Protein AF-A0A8K0J820-F1 (afdb_monomer)

Solvent-accessible surface area (backbone atoms only — not comparable to full-atom values): 13526 Å² total; per-residue (Å²): 140,84,93,79,80,89,72,62,69,71,64,73,69,67,55,96,79,62,94,54,74,98,57,59,69,46,81,44,78,49,86,66,83,82,83,73,86,81,74,82,88,80,74,77,88,78,90,74,94,71,90,71,84,69,82,66,88,61,95,34,56,29,34,40,38,39,32,67,39,84,52,99,86,54,78,47,76,48,79,46,79,47,68,42,72,87,90,42,52,75,65,60,52,50,54,51,51,52,30,52,52,50,37,52,50,50,41,70,77,41,74,80,62,52,81,90,73,63,70,58,73,52,72,68,55,52,55,49,50,54,61,75,63,66,72,86,71,93,70,83,86,76,51,75,63,58,58,46,52,54,50,21,70,76,41,36,84,42,76,68,48,77,56,90,94,47,72,36,25,26,40,58,52,48,54,52,51,52,53,49,50,54,51,45,60,74,75,39,96,75,55,92,94,61,89,78,89,84,88,73,82,79,82,83,126

Organism: NCBI:txid83212

Radius of gyration: 34.19 Å; Cα contacts (8 Å, |Δi|>4): 133; chains: 1; bounding box: 70×49×89 Å

Nearest PDB structures (foldseek):
  5ja1-assembly1_A  TM=7.619E-01  e=1.345E-04  Escherichia coli K-12
  5ja2-assembly1_A  TM=7.639E-01  e=5.056E-04  Escherichia coli K-12
  6lta-assembly1_A-2  TM=7.546E-01  e=9.938E-03  Streptomyces sp. Sp080513GE-23
  6ltc-assembly1_A  TM=6.929E-01  e=6.253E-03  Streptomyces sp. Sp080513GE-23
  7ea3-assembly1_Y  TM=1.664E-01  e=4.618E-01  Saccharomyces cerevisiae S288C

InterPro domains:
  IPR000873 AMP-dependent synthetase/ligase domain [PF00501] (148-201)
  IPR001242 Condensation domain [PF00668] (9-129)
  IPR042099 ANL, N-terminal domain [G3DSA:3.40.50.12780] (135-202)

Foldseek 3Di:
DPPPDPDPLVVVVPPPPPPDRPDQEEEAEDEDDPPPPDPPPPDDDDDDPDLDQPPPVDVHQKYKYWYWDDDPPDIDIDIHIHHHPPVDDPVRVVLVVQLVVQQVVVCVVPVPDDPVRRDSDDPVRVVVVVVVPPPDDDDDPDDPLVVLVVVCVVFVQCFDDDDPPDTDGSVRVNVVVVVVVVVCVVPDVDDPPDDDDDDDDPPDD

Mean predicted aligned error: 15.34 Å

Sequence (205 aa):
MNSRGNVELRRLSSKDDLKHGLFDTLFVLENYPNMDTWNRLRNEQLLKCTITGAAEKLSCPFAIIAREQKEKEGGGCHLTICYAREPFTDDTIRVLLHAARDILHNIARNWRTLIRDIEYLSMEQVQQLDRCNATDDEYPSGTLHSVFEIEAQRRPDKVAVIYEDKRLTYREVNGRADALAFYLLGRVAIEPNKLVALVMDLITL

pLDDT: mean 75.02, std 20.82, range [25.56, 98.19]

Secondary structure (DSSP, 8-state):
---S----HHHHTTSTT-SS-S-SEEEEEE------SSS-SSS--S------------SSSEEEEEEEEEETTEEEEEEEEEE-TTT--HHHHHHHHHHHHHHHHHHHH-TTS-GGG---S-HHHHHHHHHHT-----PPSS-HHHHHHHHHHHSTTSEEEEETTEEEEHHHHHHHHHHHHHHHHHHS---TT------------

Structure (mmCIF, N/CA/C/O backbone):
data_AF-A0A8K0J820-F1
#
_entry.id   AF-A0A8K0J820-F1
#
loop_
_atom_site.group_PDB
_atom_site.id
_atom_site.type_symbol
_atom_site.label_atom_id
_atom_site.label_alt_id
_atom_site.label_comp_id
_atom_site.label_asym_id
_atom_site.label_entity_id
_atom_site.label_seq_id
_atom_site.pdbx_PDB_ins_code
_atom_site.Cartn_x
_atom_site.Cartn_y
_atom_site.Cartn_z
_atom_site.occupancy
_atom_site.B_iso_or_equiv
_atom_site.auth_seq_id
_atom_site.auth_comp_id
_atom_site.auth_asym_id
_atom_site.auth_atom_id
_atom_site.pdbx_PDB_model_num
ATOM 1 N N . MET A 1 1 ? 31.968 -21.813 -44.087 1.00 33.28 1 MET A N 1
ATOM 2 C CA . MET A 1 1 ? 30.944 -22.772 -43.617 1.00 33.28 1 MET A CA 1
ATOM 3 C C . MET A 1 1 ? 30.698 -22.530 -42.133 1.00 33.28 1 MET A C 1
ATOM 5 O O . MET A 1 1 ? 31.440 -23.053 -41.320 1.00 33.28 1 MET A O 1
ATOM 9 N N . ASN A 1 2 ? 29.698 -21.715 -41.788 1.00 25.56 2 ASN A N 1
ATOM 10 C CA . ASN A 1 2 ? 29.158 -21.621 -40.427 1.00 25.56 2 ASN A CA 1
ATOM 11 C C . ASN A 1 2 ? 27.715 -22.125 -40.494 1.00 25.56 2 ASN A C 1
ATOM 13 O O . ASN A 1 2 ? 26.804 -21.388 -40.848 1.00 25.56 2 ASN A O 1
ATOM 17 N N . SER A 1 3 ? 27.531 -23.422 -40.244 1.00 37.47 3 SER A N 1
ATOM 18 C CA . SER A 1 3 ? 26.249 -24.132 -40.318 1.00 37.47 3 SER A CA 1
ATOM 19 C C . SER A 1 3 ? 25.612 -24.295 -38.936 1.00 37.47 3 SER A C 1
ATOM 21 O O . SER A 1 3 ? 25.211 -25.392 -38.546 1.00 37.47 3 SER A O 1
ATOM 23 N N . ARG A 1 4 ? 25.538 -23.213 -38.159 1.00 41.09 4 ARG A N 1
ATOM 24 C CA . ARG A 1 4 ? 24.787 -23.185 -36.899 1.00 41.09 4 ARG A CA 1
ATOM 25 C C . ARG A 1 4 ? 23.866 -21.973 -36.894 1.00 41.09 4 ARG A C 1
ATOM 27 O O . ARG A 1 4 ? 24.334 -20.860 -36.699 1.00 41.09 4 ARG A O 1
ATOM 34 N N . GLY A 1 5 ? 22.570 -22.221 -37.089 1.00 42.25 5 GLY A N 1
ATOM 35 C CA . GLY A 1 5 ? 21.538 -21.339 -36.542 1.00 42.25 5 GLY A CA 1
ATOM 36 C C . GLY A 1 5 ? 20.548 -20.672 -37.496 1.00 42.25 5 GLY A C 1
ATOM 37 O O . GLY A 1 5 ? 19.963 -19.684 -37.084 1.00 42.25 5 GLY A O 1
ATOM 38 N N . ASN A 1 6 ? 20.285 -21.173 -38.709 1.00 38.03 6 ASN A N 1
ATOM 39 C CA . ASN A 1 6 ? 19.067 -20.758 -39.426 1.00 38.03 6 ASN A CA 1
ATOM 40 C C . ASN A 1 6 ? 17.895 -21.640 -38.985 1.00 38.03 6 ASN A C 1
ATOM 42 O O . ASN A 1 6 ? 17.552 -22.621 -39.642 1.00 38.03 6 ASN A O 1
ATOM 46 N N . VAL A 1 7 ? 17.298 -21.309 -37.839 1.00 45.91 7 VAL A N 1
ATOM 47 C CA . VAL A 1 7 ? 15.941 -21.770 -37.536 1.00 45.91 7 VAL A CA 1
ATOM 48 C C . VAL A 1 7 ? 14.996 -20.765 -38.179 1.00 45.91 7 VAL A C 1
ATOM 50 O O . VAL A 1 7 ? 14.913 -19.619 -37.748 1.00 45.91 7 VAL A O 1
ATOM 53 N N . GLU A 1 8 ? 14.301 -21.178 -39.237 1.00 46.72 8 GLU A N 1
ATOM 54 C CA . GLU A 1 8 ? 13.204 -20.386 -39.789 1.00 46.72 8 GLU A CA 1
ATOM 55 C C . GLU A 1 8 ? 12.161 -20.180 -38.684 1.00 46.72 8 GLU A C 1
ATOM 57 O O . GLU A 1 8 ? 11.500 -21.134 -38.270 1.00 46.72 8 GLU A O 1
ATOM 62 N N . LEU A 1 9 ? 11.994 -18.939 -38.216 1.00 49.53 9 LEU A N 1
ATOM 63 C CA . LEU A 1 9 ? 11.022 -18.563 -37.174 1.00 49.53 9 LEU A CA 1
ATOM 64 C C . LEU A 1 9 ? 9.601 -19.060 -37.499 1.00 49.53 9 LEU A C 1
ATOM 66 O O . LEU A 1 9 ? 8.836 -19.434 -36.613 1.00 49.53 9 LEU A O 1
ATOM 70 N N . ARG A 1 10 ? 9.289 -19.174 -38.795 1.00 43.28 10 ARG A N 1
ATOM 71 C CA . ARG A 1 10 ? 8.039 -19.733 -39.316 1.00 43.28 10 ARG A CA 1
ATOM 72 C C . ARG A 1 10 ? 7.803 -21.200 -38.910 1.00 43.28 10 ARG A C 1
ATOM 74 O O . ARG A 1 10 ? 6.654 -21.598 -38.761 1.00 43.28 10 ARG A O 1
ATOM 81 N N . ARG A 1 11 ? 8.854 -22.005 -38.700 1.00 44.91 11 ARG A N 1
ATOM 82 C CA . ARG A 1 11 ? 8.732 -23.414 -38.272 1.00 44.91 11 ARG A CA 1
ATOM 83 C C . ARG A 1 11 ? 8.366 -23.547 -36.797 1.00 44.91 11 ARG A C 1
ATOM 85 O O . ARG A 1 11 ? 7.622 -24.458 -36.448 1.00 44.91 11 ARG A O 1
ATOM 92 N N . LEU A 1 12 ? 8.838 -22.630 -35.953 1.00 50.50 12 LEU A N 1
ATOM 93 C CA . LEU A 1 12 ? 8.520 -22.621 -34.523 1.00 50.50 12 LEU A CA 1
ATOM 94 C C . LEU A 1 12 ? 7.073 -22.171 -34.251 1.00 50.50 12 LEU A C 1
ATOM 96 O O . LEU A 1 12 ? 6.485 -22.593 -33.265 1.00 50.50 12 LEU A O 1
ATOM 100 N N . SER A 1 13 ? 6.483 -21.375 -35.149 1.00 48.66 13 SER A N 1
ATOM 101 C CA . SER A 1 13 ? 5.093 -20.904 -35.043 1.00 48.66 13 SER A CA 1
ATOM 102 C C . SER A 1 13 ? 4.049 -21.902 -35.573 1.00 48.66 13 SER A C 1
ATOM 104 O O . SER A 1 13 ? 2.860 -21.612 -35.507 1.00 48.66 13 SER A O 1
ATOM 106 N N . SER A 1 14 ? 4.472 -23.044 -36.138 1.00 44.53 14 SER A N 1
ATOM 107 C CA . SER A 1 14 ? 3.580 -24.019 -36.799 1.00 44.53 14 SER A CA 1
ATOM 108 C C . SER A 1 14 ? 3.085 -25.159 -35.902 1.00 44.53 14 SER A C 1
ATOM 110 O O . SER A 1 14 ? 2.319 -26.001 -36.359 1.00 44.53 14 SER A O 1
ATOM 112 N N . LYS A 1 15 ? 3.521 -25.215 -34.636 1.00 45.88 15 LYS A N 1
ATOM 113 C CA . LYS A 1 15 ? 2.911 -26.108 -33.644 1.00 45.88 15 LYS A CA 1
ATOM 114 C C . LYS A 1 15 ? 1.732 -25.379 -33.003 1.00 45.88 15 LYS A C 1
ATOM 116 O O . LYS A 1 15 ? 1.943 -24.407 -32.286 1.00 45.88 15 LYS A O 1
ATOM 121 N N . ASP A 1 16 ? 0.537 -25.886 -33.290 1.00 48.47 16 ASP A N 1
ATOM 122 C CA . ASP A 1 16 ? -0.830 -25.422 -32.983 1.00 48.47 16 ASP A CA 1
ATOM 123 C C . ASP A 1 16 ? -1.181 -25.030 -31.520 1.00 48.47 16 ASP A C 1
ATOM 125 O O . ASP A 1 16 ? -2.358 -24.925 -31.193 1.00 48.47 16 ASP A O 1
ATOM 129 N N . ASP A 1 17 ? -0.221 -24.742 -30.636 1.00 45.44 17 ASP A N 1
ATOM 130 C CA . ASP A 1 17 ? -0.482 -24.385 -29.224 1.00 45.44 17 ASP A CA 1
ATOM 131 C C . ASP A 1 17 ? -0.107 -22.945 -28.832 1.00 45.44 17 ASP A C 1
ATOM 133 O O . ASP A 1 17 ? -0.395 -22.497 -27.720 1.00 45.44 17 ASP A O 1
ATOM 137 N N . LEU A 1 18 ? 0.505 -22.167 -29.726 1.00 49.59 18 LEU A N 1
ATOM 138 C CA . LEU A 1 18 ? 0.936 -20.801 -29.423 1.00 49.59 18 LEU A CA 1
ATOM 139 C C . LEU A 1 18 ? -0.074 -19.775 -29.955 1.00 49.59 18 LEU A C 1
ATOM 141 O O . LEU A 1 18 ? 0.104 -19.187 -31.017 1.00 49.59 18 LEU A O 1
ATOM 145 N N . LYS A 1 19 ? -1.142 -19.522 -29.181 1.00 51.53 19 LYS A N 1
ATOM 146 C CA . LYS A 1 19 ? -2.059 -18.378 -29.403 1.00 51.53 19 LYS A CA 1
ATOM 147 C C . LYS A 1 19 ? -1.360 -17.010 -29.294 1.00 51.53 19 LYS A C 1
ATOM 149 O O . LYS A 1 19 ? -1.928 -16.002 -29.704 1.00 51.53 19 LYS A O 1
ATOM 154 N N . HIS A 1 20 ? -0.139 -16.987 -28.763 1.00 53.34 20 HIS A N 1
ATOM 155 C CA . HIS A 1 20 ? 0.733 -15.824 -28.637 1.00 53.34 20 HIS A CA 1
ATOM 156 C C . HIS A 1 20 ? 2.023 -16.097 -29.416 1.00 53.34 20 HIS A C 1
ATOM 158 O O . HIS A 1 20 ? 2.516 -17.225 -29.402 1.00 53.34 20 HIS A O 1
ATOM 164 N N . GLY A 1 21 ? 2.555 -15.097 -30.124 1.00 61.25 21 GLY A N 1
ATOM 165 C CA . GLY A 1 21 ? 3.819 -15.238 -30.849 1.00 61.25 21 GLY A CA 1
ATOM 166 C C . GLY A 1 21 ? 4.957 -15.698 -29.927 1.00 61.25 21 GLY A C 1
ATOM 167 O O . GLY A 1 21 ? 4.908 -15.515 -28.718 1.00 61.25 21 GLY A O 1
ATOM 168 N N . LEU A 1 22 ? 6.004 -16.306 -30.491 1.00 70.62 22 LEU A N 1
ATOM 169 C CA . LEU A 1 22 ? 7.157 -16.789 -29.707 1.00 70.62 22 LEU A CA 1
ATOM 170 C C . LEU A 1 22 ? 7.916 -15.664 -28.991 1.00 70.62 22 LEU A C 1
ATOM 172 O O . LEU A 1 22 ? 8.605 -15.918 -28.006 1.00 70.62 22 LEU A O 1
ATOM 176 N N . PHE A 1 23 ? 7.824 -14.448 -29.526 1.00 74.44 23 PHE A N 1
ATOM 177 C CA . PHE A 1 23 ? 8.471 -13.252 -29.014 1.00 74.44 23 PHE A CA 1
ATOM 178 C C . PHE A 1 23 ? 7.554 -12.053 -29.257 1.00 74.44 23 PHE A C 1
ATOM 180 O O . PHE A 1 23 ? 7.005 -11.916 -30.351 1.00 74.44 23 PHE A O 1
ATOM 187 N N . ASP A 1 24 ? 7.464 -11.165 -28.269 1.00 73.12 24 ASP A N 1
ATOM 188 C CA . ASP A 1 24 ? 6.728 -9.896 -28.372 1.00 73.12 24 ASP A CA 1
ATOM 189 C C . ASP A 1 24 ? 7.652 -8.698 -28.663 1.00 73.12 24 ASP A C 1
ATOM 191 O O . ASP A 1 24 ? 7.189 -7.622 -29.047 1.00 73.12 24 ASP A O 1
ATOM 195 N N . THR A 1 25 ? 8.969 -8.902 -28.524 1.00 76.12 25 THR A N 1
ATOM 196 C CA . THR A 1 25 ? 10.007 -7.883 -28.715 1.00 76.12 25 THR A CA 1
ATOM 197 C C . THR A 1 25 ? 11.010 -8.309 -29.781 1.00 76.12 25 THR A C 1
ATOM 199 O O . THR A 1 25 ? 11.610 -9.380 -29.684 1.00 76.12 25 THR A O 1
ATOM 202 N N . LEU A 1 26 ? 11.253 -7.436 -30.759 1.00 80.38 26 LEU A N 1
ATOM 203 C CA . LEU A 1 26 ? 12.301 -7.598 -31.769 1.00 80.38 26 LEU A CA 1
ATOM 204 C C . LEU A 1 26 ? 13.454 -6.616 -31.518 1.00 80.38 26 LEU A C 1
ATOM 206 O O . LEU A 1 26 ? 13.225 -5.423 -31.348 1.00 80.38 26 LEU A O 1
ATOM 210 N N . PHE A 1 27 ? 14.698 -7.092 -31.547 1.00 79.50 27 PHE A N 1
ATOM 211 C CA . PHE A 1 27 ? 15.884 -6.232 -31.536 1.00 79.50 27 PHE A CA 1
ATOM 212 C C . PHE A 1 27 ? 16.666 -6.412 -32.838 1.00 79.50 27 PHE A C 1
ATOM 214 O O . PHE A 1 27 ? 17.067 -7.528 -33.171 1.00 79.50 27 PHE A O 1
ATOM 221 N N . VAL A 1 28 ? 16.883 -5.318 -33.567 1.00 78.38 28 VAL A N 1
ATOM 222 C CA . VAL A 1 28 ? 17.622 -5.292 -34.834 1.00 78.38 28 VAL A CA 1
ATOM 223 C C . VAL A 1 28 ? 18.851 -4.408 -34.669 1.00 78.38 28 VAL A C 1
ATOM 225 O O . VAL A 1 28 ? 18.733 -3.246 -34.293 1.00 78.38 28 VAL A O 1
ATOM 228 N N . LEU A 1 29 ? 20.033 -4.943 -34.975 1.00 78.00 29 LEU A N 1
ATOM 229 C CA . LEU A 1 29 ? 21.276 -4.177 -35.047 1.00 78.00 29 LEU A CA 1
ATOM 230 C C . LEU A 1 29 ? 21.718 -4.076 -36.506 1.00 78.00 29 LEU A C 1
ATOM 232 O O . LEU A 1 29 ? 22.091 -5.076 -37.119 1.00 78.00 29 LEU A O 1
ATOM 236 N N . GLU A 1 30 ? 21.707 -2.865 -37.046 1.00 75.44 30 GLU A N 1
ATOM 237 C CA . GLU A 1 30 ? 22.181 -2.568 -38.393 1.00 75.44 30 GLU A CA 1
ATOM 238 C C . GLU A 1 30 ? 23.568 -1.923 -38.309 1.00 75.44 30 GLU A C 1
ATOM 240 O O . GLU A 1 30 ? 23.718 -0.748 -37.972 1.00 75.44 30 GLU A O 1
ATOM 245 N N . ASN A 1 31 ? 24.596 -2.712 -38.626 1.00 64.88 31 ASN A N 1
ATOM 246 C CA . ASN A 1 31 ? 25.986 -2.267 -38.698 1.00 64.88 31 ASN A CA 1
ATOM 247 C C . ASN A 1 31 ? 26.491 -2.356 -40.146 1.00 64.88 31 ASN A C 1
ATOM 249 O O . ASN A 1 31 ? 27.307 -3.213 -40.488 1.00 64.88 31 ASN A O 1
ATOM 253 N N . TYR A 1 32 ? 25.944 -1.509 -41.019 1.00 63.06 32 TYR A N 1
ATOM 254 C CA . TYR A 1 32 ? 26.427 -1.368 -42.391 1.00 63.06 32 TYR A CA 1
ATOM 255 C C . TYR A 1 32 ? 27.201 -0.054 -42.530 1.00 63.06 32 TYR A C 1
ATOM 257 O O . TYR A 1 32 ? 26.717 0.990 -42.089 1.00 63.06 32 TYR A O 1
ATOM 265 N N . PRO A 1 33 ? 28.388 -0.052 -43.165 1.00 50.75 33 PRO A N 1
ATOM 266 C CA . PRO A 1 33 ? 29.040 1.195 -43.524 1.00 50.75 33 PRO A CA 1
ATOM 267 C C . PRO A 1 33 ? 28.146 1.928 -44.528 1.00 50.75 33 PRO A C 1
ATOM 269 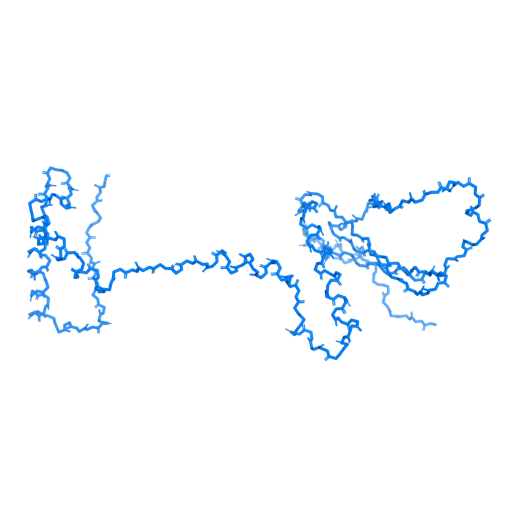O O . PRO A 1 33 ? 27.883 1.412 -45.611 1.00 50.75 33 PRO A O 1
ATOM 272 N N . ASN A 1 34 ? 27.682 3.127 -44.172 1.00 52.88 34 ASN A N 1
ATOM 273 C CA . ASN A 1 34 ? 26.978 4.017 -45.094 1.00 52.88 34 ASN A CA 1
ATOM 274 C C . ASN A 1 34 ? 27.842 4.218 -46.355 1.00 52.88 34 ASN A C 1
ATOM 276 O O . ASN A 1 34 ? 28.803 4.986 -46.326 1.00 52.88 34 ASN A O 1
ATOM 280 N N . MET A 1 35 ? 27.510 3.551 -47.464 1.00 46.53 35 MET A N 1
ATOM 281 C CA . MET A 1 35 ? 28.131 3.775 -48.781 1.00 46.53 35 MET A CA 1
ATOM 282 C C . MET A 1 35 ? 27.547 5.003 -49.506 1.00 46.53 35 MET A C 1
ATOM 284 O O . MET A 1 35 ? 27.739 5.174 -50.706 1.00 46.53 35 MET A O 1
ATOM 288 N N . ASP A 1 36 ? 26.885 5.903 -48.779 1.00 47.03 36 ASP A N 1
ATOM 289 C CA . ASP A 1 36 ? 26.215 7.075 -49.339 1.00 47.03 36 ASP A CA 1
ATOM 290 C C . ASP A 1 36 ? 27.039 8.355 -49.149 1.00 47.03 36 ASP A C 1
ATOM 292 O O . ASP A 1 36 ? 26.623 9.293 -48.468 1.00 47.03 36 ASP A O 1
ATOM 296 N N . THR A 1 37 ? 28.211 8.434 -49.782 1.00 43.62 37 THR A N 1
ATOM 297 C CA . THR A 1 37 ? 28.903 9.721 -49.992 1.00 43.62 37 THR A CA 1
ATOM 298 C C . THR A 1 37 ? 28.588 10.387 -51.332 1.00 43.62 37 THR A C 1
ATOM 300 O O . THR A 1 37 ? 29.058 11.497 -51.552 1.00 43.62 37 THR A O 1
ATOM 303 N N . TRP A 1 38 ? 27.749 9.809 -52.204 1.00 43.53 38 TRP A N 1
ATOM 304 C CA . TRP A 1 38 ? 27.576 10.347 -53.568 1.00 43.53 38 TRP A CA 1
ATOM 305 C C . TRP A 1 38 ? 26.195 10.906 -53.951 1.00 43.53 38 TRP A C 1
ATOM 307 O O . TRP A 1 38 ? 26.121 11.578 -54.972 1.00 43.53 38 TRP A O 1
ATOM 317 N N . ASN A 1 39 ? 25.128 10.755 -53.148 1.00 42.75 39 ASN A N 1
ATOM 318 C CA . ASN A 1 39 ? 23.783 11.233 -53.548 1.00 42.75 39 ASN A CA 1
ATOM 319 C C . ASN A 1 39 ? 23.024 12.141 -52.556 1.00 42.75 39 ASN A C 1
ATOM 321 O O . ASN A 1 39 ? 21.865 12.470 -52.796 1.00 42.75 39 ASN A O 1
ATOM 325 N N . ARG A 1 40 ? 23.653 12.648 -51.486 1.00 43.34 40 ARG A N 1
ATOM 326 C CA . ARG A 1 40 ? 23.008 13.595 -50.541 1.00 43.34 40 ARG A CA 1
ATOM 327 C C . ARG A 1 40 ? 23.245 15.083 -50.848 1.00 43.34 40 ARG A C 1
ATOM 329 O O . ARG A 1 40 ? 23.140 15.916 -49.957 1.00 43.34 40 ARG A O 1
ATOM 336 N N . LEU A 1 41 ? 23.557 15.445 -52.095 1.00 38.97 41 LEU A N 1
ATOM 337 C CA . LEU A 1 41 ? 23.834 16.838 -52.491 1.00 38.97 41 LEU A CA 1
ATOM 338 C C . LEU A 1 41 ? 22.675 17.553 -53.204 1.00 38.97 41 LEU A C 1
ATOM 340 O O . LEU A 1 41 ? 22.901 18.566 -53.860 1.00 38.97 41 LEU A O 1
ATOM 344 N N . ARG A 1 42 ? 21.425 17.082 -53.085 1.00 36.03 42 ARG A N 1
ATOM 345 C CA . ARG A 1 42 ? 20.312 17.763 -53.773 1.00 36.03 42 ARG A CA 1
ATOM 346 C C . ARG A 1 42 ? 18.966 17.834 -53.057 1.00 36.03 42 ARG A C 1
ATOM 348 O O . ARG A 1 42 ? 17.989 18.090 -53.737 1.00 36.03 42 ARG A O 1
ATOM 355 N N . ASN A 1 43 ? 18.888 17.688 -51.736 1.00 34.06 43 ASN A N 1
ATOM 356 C CA . ASN A 1 43 ? 17.693 18.133 -51.007 1.00 34.06 43 ASN A CA 1
ATOM 357 C C . ASN A 1 43 ? 18.067 18.664 -49.613 1.00 34.06 43 ASN A C 1
ATOM 359 O O . ASN A 1 43 ? 18.361 17.891 -48.709 1.00 34.06 43 ASN A O 1
ATOM 363 N N . GLU A 1 44 ? 18.068 20.002 -49.525 1.00 35.47 44 GLU A N 1
ATOM 364 C CA . GLU A 1 44 ? 17.666 20.823 -48.366 1.00 35.47 44 GLU A CA 1
ATOM 365 C C . GLU A 1 44 ? 18.546 20.687 -47.105 1.00 35.47 44 GLU A C 1
ATOM 367 O O . GLU A 1 44 ? 18.394 19.801 -46.276 1.00 35.47 44 GLU A O 1
ATOM 372 N N . GLN A 1 45 ? 19.627 21.461 -46.969 1.00 36.78 45 GLN A N 1
ATOM 373 C CA . GLN A 1 45 ? 19.631 22.785 -46.319 1.00 36.78 45 GLN A CA 1
ATOM 374 C C . GLN A 1 45 ? 18.621 22.929 -45.157 1.00 36.78 45 GLN A C 1
ATOM 376 O O . GLN A 1 45 ? 17.431 23.097 -45.382 1.00 36.78 45 GLN A O 1
ATOM 381 N N . LEU A 1 46 ? 19.188 22.976 -43.937 1.00 30.39 46 LEU A N 1
ATOM 382 C CA . LEU A 1 46 ? 18.606 23.244 -42.606 1.00 30.39 46 LEU A CA 1
ATOM 383 C C . LEU A 1 46 ? 17.987 22.038 -41.862 1.00 30.39 46 LEU A C 1
ATOM 385 O O . LEU A 1 46 ? 16.959 21.507 -42.253 1.00 30.39 46 LEU A O 1
ATOM 389 N N . LEU A 1 47 ? 18.639 21.676 -40.741 1.00 37.53 47 LEU A N 1
ATOM 390 C CA . LEU A 1 47 ? 18.128 21.029 -39.512 1.00 37.53 47 LEU A CA 1
ATOM 391 C C . LEU A 1 47 ? 16.809 20.239 -39.609 1.00 37.53 47 LEU A C 1
ATOM 393 O O . LEU A 1 47 ? 15.760 20.843 -39.807 1.00 37.53 47 LEU A O 1
ATOM 397 N N . LYS A 1 48 ? 16.809 18.953 -39.221 1.00 26.12 48 LYS A N 1
ATOM 398 C CA . LYS A 1 48 ? 15.650 18.347 -38.529 1.00 26.12 48 LYS A CA 1
ATOM 399 C C . LYS A 1 48 ? 15.989 17.002 -37.891 1.00 26.12 48 LYS A C 1
ATOM 401 O O . LYS A 1 48 ? 16.216 16.002 -38.568 1.00 26.12 48 LYS A O 1
ATOM 406 N N . CYS A 1 49 ? 15.962 16.981 -36.560 1.00 27.45 49 CYS A N 1
ATOM 407 C CA . CYS A 1 49 ? 15.771 15.753 -35.801 1.00 27.45 49 CYS A CA 1
ATOM 408 C C . CYS A 1 49 ? 14.415 15.184 -36.238 1.00 27.45 49 CYS A C 1
ATOM 410 O O . CYS A 1 49 ? 13.373 15.761 -35.929 1.00 27.45 49 CYS A O 1
ATOM 412 N N . THR A 1 50 ? 14.431 14.132 -37.052 1.00 26.94 50 THR A N 1
ATOM 413 C CA . THR A 1 50 ? 13.211 13.570 -37.634 1.00 26.94 50 THR A CA 1
ATOM 414 C C . THR A 1 50 ? 12.936 12.255 -36.928 1.00 26.94 50 THR A C 1
ATOM 416 O O . THR A 1 50 ? 13.554 11.238 -37.241 1.00 26.94 50 THR A O 1
ATOM 419 N N . ILE A 1 51 ? 12.024 12.276 -35.951 1.00 33.12 51 ILE A N 1
ATOM 420 C CA . ILE A 1 51 ? 11.419 11.051 -35.419 1.00 33.12 51 ILE A CA 1
ATOM 421 C C . ILE A 1 51 ? 10.561 10.494 -36.552 1.00 33.12 51 ILE A C 1
ATOM 423 O O . ILE A 1 51 ? 9.409 10.879 -36.738 1.00 33.12 51 ILE A O 1
ATOM 427 N N . THR A 1 52 ? 11.169 9.646 -37.374 1.00 33.78 52 THR A N 1
ATOM 428 C CA . THR A 1 52 ? 10.471 8.966 -38.458 1.00 33.78 52 THR A CA 1
ATOM 429 C C . THR A 1 52 ? 9.998 7.642 -37.889 1.00 33.78 52 THR A C 1
ATOM 431 O O . THR A 1 52 ? 10.774 6.696 -37.778 1.00 33.78 52 THR A O 1
ATOM 434 N N . GLY A 1 53 ? 8.731 7.591 -37.479 1.00 34.53 53 GLY A N 1
ATOM 435 C CA . GLY A 1 53 ? 8.044 6.328 -37.245 1.00 34.53 53 GLY A CA 1
ATOM 436 C C . GLY A 1 53 ? 7.945 5.588 -38.573 1.00 34.53 53 GLY A C 1
ATOM 437 O O . GLY A 1 53 ? 7.007 5.801 -39.338 1.00 34.53 53 GLY A O 1
ATOM 438 N N . ALA A 1 54 ? 8.948 4.771 -38.887 1.00 35.62 54 ALA A N 1
ATOM 439 C CA . ALA A 1 54 ? 8.884 3.862 -40.014 1.00 35.62 54 ALA A CA 1
ATOM 440 C C . ALA A 1 54 ? 7.945 2.718 -39.624 1.00 35.62 54 ALA A C 1
ATOM 442 O O . ALA A 1 54 ? 8.308 1.826 -38.860 1.00 35.62 54 ALA A O 1
ATOM 443 N N . ALA A 1 55 ? 6.721 2.759 -40.146 1.00 39.25 55 ALA A N 1
ATOM 444 C CA . ALA A 1 55 ? 5.815 1.622 -40.134 1.00 39.25 55 ALA A CA 1
ATOM 445 C C . ALA A 1 55 ? 6.289 0.588 -41.168 1.00 39.25 55 ALA A C 1
ATOM 447 O O . ALA A 1 55 ? 5.611 0.312 -42.156 1.00 39.25 55 ALA A O 1
ATOM 448 N N . GLU A 1 56 ? 7.467 -0.000 -40.954 1.00 43.53 56 GLU A N 1
ATOM 449 C CA . GLU A 1 56 ? 7.630 -1.381 -41.387 1.00 43.53 56 GLU A CA 1
ATOM 450 C C . GLU A 1 56 ? 6.643 -2.192 -40.555 1.00 43.53 56 GLU A C 1
ATOM 452 O O . GLU A 1 56 ? 6.536 -2.002 -39.342 1.00 43.53 56 GLU A O 1
ATOM 457 N N . LYS A 1 57 ? 5.845 -3.037 -41.211 1.00 42.81 57 LYS A N 1
ATOM 458 C CA . LYS A 1 57 ? 4.862 -3.898 -40.552 1.00 42.81 57 LYS A CA 1
ATOM 459 C C . LYS A 1 57 ? 5.618 -4.991 -39.797 1.00 42.81 57 LYS A C 1
ATOM 461 O O . LYS A 1 57 ? 5.670 -6.141 -40.222 1.00 42.81 57 LYS A O 1
ATOM 466 N N . LEU A 1 58 ? 6.284 -4.599 -38.719 1.00 51.88 58 LEU A N 1
ATOM 467 C CA . LEU A 1 58 ? 6.972 -5.494 -37.817 1.00 51.88 58 LEU A CA 1
ATOM 468 C C . LEU A 1 58 ? 5.884 -6.335 -37.161 1.00 51.88 58 LEU A C 1
ATOM 470 O O . LEU A 1 58 ? 4.920 -5.818 -36.606 1.00 51.88 58 LEU A O 1
ATOM 474 N N . SER A 1 59 ? 6.011 -7.653 -37.280 1.00 57.94 59 SER A N 1
ATOM 475 C CA . SER A 1 59 ? 5.037 -8.602 -36.730 1.00 57.94 59 SER A CA 1
ATOM 476 C C . SER A 1 59 ? 5.012 -8.606 -35.192 1.00 57.94 59 SER A C 1
ATOM 478 O O . SER A 1 59 ? 4.228 -9.350 -34.612 1.00 57.94 59 SER A O 1
ATOM 480 N N . CYS A 1 60 ? 5.890 -7.832 -34.543 1.00 60.28 60 CYS A N 1
ATOM 481 C CA . CYS A 1 60 ? 6.024 -7.730 -33.094 1.00 60.28 60 CYS A CA 1
ATOM 482 C C . CYS A 1 60 ? 5.413 -6.408 -32.597 1.00 60.28 60 CYS A C 1
ATOM 484 O O . CYS A 1 60 ? 5.649 -5.369 -33.220 1.00 60.28 60 CYS A O 1
ATOM 486 N N . PRO A 1 61 ? 4.683 -6.416 -31.467 1.00 69.81 61 PRO A N 1
ATOM 487 C CA . PRO A 1 61 ? 4.098 -5.210 -30.881 1.00 69.81 61 PRO A CA 1
ATO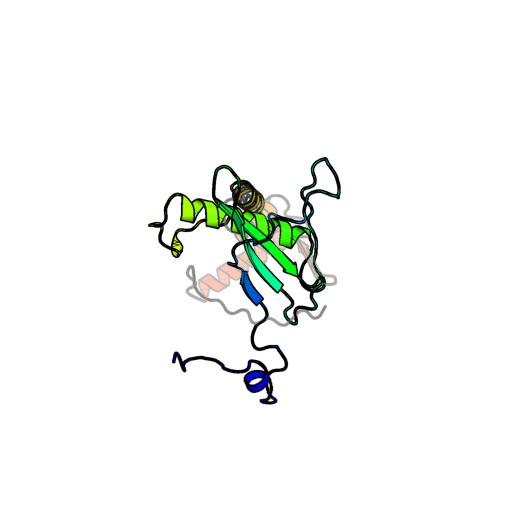M 488 C C . PRO A 1 61 ? 5.146 -4.219 -30.360 1.00 69.81 61 PRO A C 1
ATOM 490 O O . PRO A 1 61 ? 4.809 -3.061 -30.117 1.00 69.81 61 PRO A O 1
ATOM 493 N N . PHE A 1 62 ? 6.401 -4.642 -30.193 1.00 77.12 62 PHE A N 1
ATOM 494 C CA . PHE A 1 62 ? 7.505 -3.786 -29.783 1.00 77.12 62 PHE A CA 1
ATOM 495 C C . PHE A 1 62 ? 8.790 -4.172 -30.524 1.00 77.12 62 PHE A C 1
ATOM 497 O O . PHE A 1 62 ? 9.151 -5.346 -30.619 1.00 77.12 62 PHE A O 1
ATOM 504 N N . ALA A 1 63 ? 9.500 -3.191 -31.068 1.00 77.38 63 ALA A N 1
ATOM 505 C CA . ALA A 1 63 ? 10.760 -3.409 -31.756 1.00 77.38 63 ALA A CA 1
ATOM 506 C C . ALA A 1 63 ? 11.741 -2.265 -31.511 1.00 77.38 63 ALA A C 1
ATOM 508 O O . ALA A 1 63 ? 11.360 -1.097 -31.506 1.00 77.38 63 ALA A O 1
ATOM 509 N N . ILE A 1 64 ? 13.014 -2.609 -31.348 1.00 79.56 64 ILE A N 1
ATOM 510 C CA . ILE A 1 64 ? 14.125 -1.672 -31.199 1.00 79.56 64 ILE A CA 1
ATOM 511 C C . ILE A 1 64 ? 15.086 -1.893 -32.365 1.00 79.56 64 ILE A C 1
ATOM 513 O O . ILE A 1 64 ? 15.543 -3.012 -32.593 1.00 79.56 64 ILE A O 1
ATOM 517 N N . ILE A 1 65 ? 15.420 -0.821 -33.074 1.00 78.81 65 ILE A N 1
ATOM 518 C CA . ILE A 1 65 ? 16.388 -0.815 -34.169 1.00 78.81 65 ILE A CA 1
ATOM 519 C C . ILE A 1 65 ? 17.563 0.069 -33.754 1.00 78.81 65 ILE A C 1
ATOM 521 O O . ILE A 1 65 ? 17.383 1.252 -33.474 1.00 78.81 65 ILE A O 1
ATOM 525 N N . ALA A 1 66 ? 18.761 -0.505 -33.708 1.00 80.94 66 ALA A N 1
ATOM 526 C CA . ALA A 1 66 ? 20.007 0.182 -33.401 1.00 80.94 66 ALA A CA 1
ATOM 527 C C . ALA A 1 66 ? 20.844 0.346 -34.671 1.00 80.94 66 ALA A C 1
ATOM 529 O O . ALA A 1 66 ? 21.142 -0.637 -35.352 1.00 80.94 66 ALA A O 1
ATOM 530 N N . ARG A 1 67 ? 21.238 1.583 -34.978 1.00 80.31 67 ARG A N 1
ATOM 531 C CA . ARG A 1 67 ? 22.053 1.938 -36.147 1.00 80.31 67 ARG A CA 1
ATOM 532 C C . ARG A 1 67 ? 23.324 2.647 -35.716 1.00 80.31 67 ARG A C 1
ATOM 534 O O . ARG A 1 67 ? 23.265 3.592 -34.931 1.00 80.31 67 ARG A O 1
ATOM 541 N N . GLU A 1 68 ? 24.464 2.240 -36.262 1.00 76.31 68 GLU A N 1
ATOM 542 C CA . GLU A 1 68 ? 25.708 2.996 -36.097 1.00 76.31 68 GLU A CA 1
ATOM 543 C C . GLU A 1 68 ? 25.659 4.276 -36.948 1.00 76.31 68 GLU A C 1
ATOM 545 O O . GLU A 1 68 ? 25.425 4.239 -38.157 1.00 76.31 68 GLU A O 1
ATOM 550 N N . GLN A 1 69 ? 25.895 5.424 -36.319 1.00 70.06 69 GLN A N 1
ATOM 551 C CA . GLN A 1 69 ? 26.018 6.713 -36.987 1.00 70.06 69 GLN A CA 1
ATOM 552 C C . GLN A 1 69 ? 27.484 7.143 -36.956 1.00 70.06 69 GLN A C 1
ATOM 554 O O . GLN A 1 69 ? 28.060 7.360 -35.893 1.00 70.06 69 GLN A O 1
ATOM 559 N N . LYS A 1 70 ? 28.095 7.284 -38.134 1.00 66.19 70 LYS A N 1
ATOM 560 C CA . LYS A 1 70 ? 29.424 7.890 -38.263 1.00 66.19 70 LYS A CA 1
ATOM 561 C C . LYS A 1 70 ? 29.270 9.395 -38.429 1.00 66.19 70 LYS A C 1
ATOM 563 O O . LYS A 1 70 ? 28.717 9.840 -39.436 1.00 66.19 70 LYS A O 1
ATOM 568 N N . GLU A 1 71 ? 29.757 10.166 -37.466 1.00 61.69 71 GLU A N 1
ATOM 569 C CA . GLU A 1 71 ? 29.881 11.618 -37.585 1.00 61.69 71 GLU A CA 1
ATOM 570 C C . GLU A 1 71 ? 31.317 12.004 -37.953 1.00 61.69 71 GLU A C 1
ATOM 572 O O . GLU A 1 71 ? 32.239 11.187 -37.905 1.00 61.69 71 GLU A O 1
ATOM 577 N N . LYS A 1 72 ? 31.512 13.258 -38.382 1.00 57.22 72 LYS A N 1
ATOM 578 C CA . LYS A 1 72 ? 32.834 13.763 -38.793 1.00 57.22 72 LYS A CA 1
ATOM 579 C C . LYS A 1 72 ? 33.845 13.772 -37.638 1.00 57.22 72 LYS A C 1
ATOM 581 O O . LYS A 1 72 ? 35.037 13.663 -37.897 1.00 57.22 72 LYS A O 1
ATOM 586 N N . GLU A 1 73 ? 33.368 13.850 -36.396 1.00 51.00 73 GLU A N 1
ATOM 587 C CA . GLU A 1 73 ? 34.169 13.813 -35.169 1.00 51.00 73 GLU A CA 1
ATOM 588 C C . GLU A 1 73 ? 33.464 12.945 -34.113 1.00 51.00 73 GLU A C 1
ATOM 590 O O . GLU A 1 73 ? 32.818 13.444 -33.199 1.00 51.00 73 GLU A O 1
ATOM 595 N N . GLY A 1 74 ? 33.561 11.621 -34.262 1.00 58.44 74 GLY A N 1
ATOM 596 C CA . GLY A 1 74 ? 33.024 10.651 -33.301 1.00 58.44 74 GLY A CA 1
ATOM 597 C C . GLY A 1 74 ? 32.004 9.677 -33.896 1.00 58.44 74 GLY A C 1
ATOM 598 O O . GLY A 1 74 ? 31.385 9.928 -34.929 1.00 58.44 74 GLY A O 1
ATOM 599 N N . GLY A 1 75 ? 31.869 8.517 -33.250 1.00 69.81 75 GLY A N 1
ATOM 600 C CA . GLY A 1 75 ? 30.825 7.534 -33.546 1.00 69.81 75 GLY A CA 1
ATOM 601 C C . GLY A 1 75 ? 29.638 7.703 -32.600 1.00 69.81 75 GLY A C 1
ATOM 602 O O . GLY A 1 75 ? 29.818 8.042 -31.432 1.00 69.81 75 GLY A O 1
ATOM 603 N N . GLY A 1 76 ? 28.432 7.450 -33.096 1.00 72.75 76 GLY A N 1
ATOM 604 C CA . GLY A 1 76 ? 27.191 7.464 -32.327 1.00 72.75 76 GLY A CA 1
ATOM 605 C C . GLY A 1 76 ? 26.337 6.231 -32.610 1.00 72.75 76 GLY A C 1
ATOM 606 O O . GLY A 1 76 ? 26.559 5.504 -33.577 1.00 72.75 76 GLY A O 1
ATOM 607 N N . CYS A 1 77 ? 25.338 5.996 -31.764 1.00 74.19 77 CYS A N 1
ATOM 608 C CA . CYS A 1 77 ? 24.319 4.973 -31.977 1.00 74.19 77 CYS A CA 1
ATOM 609 C C . CYS A 1 77 ? 22.949 5.652 -32.016 1.00 74.19 77 CYS A C 1
ATOM 611 O O . CYS A 1 77 ? 22.595 6.389 -31.095 1.00 74.19 77 CYS A O 1
ATOM 613 N N . HIS A 1 78 ? 22.189 5.414 -33.080 1.00 79.25 78 HIS A N 1
ATOM 614 C CA . HIS A 1 78 ? 20.809 5.855 -33.203 1.00 79.25 78 HIS A CA 1
ATOM 615 C C . HIS A 1 78 ? 19.875 4.692 -32.860 1.00 79.25 78 HIS A C 1
ATOM 617 O O . HIS A 1 78 ? 19.922 3.648 -33.509 1.00 79.25 78 HIS A O 1
ATOM 623 N N . LEU A 1 79 ? 19.026 4.881 -31.847 1.00 76.25 79 LEU A N 1
ATOM 624 C CA . LEU A 1 79 ? 18.016 3.912 -31.429 1.00 76.25 79 LEU A CA 1
ATOM 625 C C . LEU A 1 79 ? 16.632 4.376 -31.885 1.00 76.25 79 LEU A C 1
ATOM 627 O O . LEU A 1 79 ? 16.189 5.469 -31.534 1.00 76.25 79 LEU A O 1
ATOM 631 N N . THR A 1 80 ? 15.937 3.529 -32.634 1.00 78.44 80 THR A N 1
ATOM 632 C CA . THR A 1 80 ? 14.546 3.729 -33.046 1.00 78.44 80 THR A CA 1
ATOM 633 C C . THR A 1 80 ? 13.672 2.685 -32.363 1.00 78.44 80 THR A C 1
ATOM 635 O O . THR A 1 80 ? 13.965 1.495 -32.448 1.00 78.44 80 THR A O 1
ATOM 638 N N . ILE A 1 81 ? 12.598 3.115 -31.696 1.00 76.75 81 ILE A N 1
ATOM 639 C CA . ILE A 1 81 ? 11.593 2.212 -31.122 1.00 76.75 81 ILE A CA 1
ATOM 640 C C . ILE A 1 81 ? 10.329 2.274 -31.975 1.00 76.75 81 ILE A C 1
ATOM 642 O O . ILE A 1 81 ? 9.741 3.341 -32.144 1.00 76.75 81 ILE A O 1
ATOM 646 N N . CYS A 1 82 ? 9.906 1.120 -32.477 1.00 77.38 82 CYS A N 1
ATOM 647 C CA . CYS A 1 82 ? 8.642 0.927 -33.172 1.00 77.38 82 CYS A CA 1
ATOM 648 C C . CYS A 1 82 ? 7.703 0.145 -32.251 1.00 77.38 82 CYS A C 1
ATOM 650 O O . CYS A 1 82 ? 8.083 -0.903 -31.735 1.00 77.38 82 CYS A O 1
ATOM 652 N N . TYR A 1 83 ? 6.485 0.634 -32.031 1.00 75.50 83 TYR A N 1
ATOM 653 C CA . TYR A 1 83 ? 5.545 0.005 -31.103 1.00 75.50 83 TYR A CA 1
ATOM 654 C C . TYR A 1 83 ? 4.110 0.047 -31.626 1.00 75.50 83 TYR A C 1
ATOM 656 O O . TYR A 1 83 ? 3.708 0.975 -32.331 1.00 75.50 83 TYR A O 1
ATOM 664 N N . ALA A 1 84 ? 3.328 -0.965 -31.257 1.00 74.38 84 ALA A N 1
ATOM 665 C CA . ALA A 1 84 ? 1.888 -0.985 -31.444 1.00 74.38 84 ALA A CA 1
ATOM 666 C C . ALA A 1 84 ? 1.221 -0.061 -30.413 1.00 74.38 84 ALA A C 1
ATOM 668 O O . ALA A 1 84 ? 1.527 -0.116 -29.222 1.00 74.38 84 ALA A O 1
ATOM 669 N N . ARG A 1 85 ? 0.283 0.778 -30.867 1.00 67.31 85 ARG A N 1
ATOM 670 C CA . ARG A 1 85 ? -0.446 1.734 -30.009 1.00 67.31 85 ARG A CA 1
ATOM 671 C C . ARG A 1 85 ? -1.494 1.098 -29.091 1.00 67.31 85 ARG A C 1
ATOM 673 O O . ARG A 1 85 ? -2.060 1.793 -28.259 1.00 67.31 85 ARG A O 1
ATOM 680 N N . GLU A 1 86 ? -1.772 -0.193 -29.249 1.00 70.75 86 GLU A N 1
ATOM 681 C CA . GLU A 1 86 ? -2.726 -0.921 -28.404 1.00 70.75 86 GLU A CA 1
ATOM 682 C C . GLU A 1 86 ? -2.180 -1.138 -26.975 1.00 70.75 86 GLU A C 1
ATOM 684 O O . GLU A 1 86 ? -2.863 -0.747 -26.030 1.00 70.75 86 GLU A O 1
ATOM 689 N N . PRO A 1 87 ? -0.959 -1.683 -26.777 1.00 72.06 87 PRO A N 1
ATOM 690 C CA . PRO A 1 87 ? -0.371 -1.831 -25.440 1.00 72.06 87 PRO A CA 1
ATOM 691 C C . PRO A 1 87 ? 0.437 -0.621 -24.939 1.00 72.06 87 PRO A C 1
ATOM 693 O O . PRO A 1 87 ? 0.708 -0.544 -23.742 1.00 72.06 87 PRO A O 1
ATOM 696 N N . PHE A 1 88 ? 0.852 0.308 -25.809 1.00 76.25 88 PHE A N 1
ATOM 697 C CA . PHE A 1 88 ? 1.768 1.389 -25.427 1.00 76.25 88 PHE A CA 1
ATOM 698 C C . PHE A 1 88 ? 1.256 2.774 -25.814 1.00 76.25 88 PHE A C 1
ATOM 700 O O . PHE A 1 88 ? 0.851 3.018 -26.952 1.00 76.25 88 PHE A O 1
ATOM 707 N N . THR A 1 89 ? 1.368 3.711 -24.873 1.00 80.75 89 THR A N 1
ATOM 708 C CA . THR A 1 89 ? 1.176 5.139 -25.133 1.00 80.75 89 THR A CA 1
ATOM 709 C C . THR A 1 89 ? 2.506 5.805 -25.473 1.00 80.75 89 THR A C 1
ATOM 711 O O . THR A 1 89 ? 3.580 5.345 -25.072 1.00 80.75 89 THR A O 1
ATOM 714 N N . ASP A 1 90 ? 2.440 6.932 -26.180 1.00 80.19 90 ASP A N 1
ATOM 715 C CA . ASP A 1 90 ? 3.627 7.719 -26.519 1.00 80.19 90 ASP A CA 1
ATOM 716 C C . ASP A 1 90 ? 4.385 8.182 -25.251 1.00 80.19 90 ASP A C 1
ATOM 718 O O . ASP A 1 90 ? 5.611 8.272 -25.268 1.00 80.19 90 ASP A O 1
ATOM 722 N N . ASP A 1 91 ? 3.683 8.423 -24.136 1.00 82.94 91 ASP A N 1
ATOM 723 C CA . ASP A 1 91 ? 4.291 8.771 -22.843 1.00 82.94 91 ASP A CA 1
ATOM 724 C C . ASP A 1 91 ? 5.062 7.605 -22.225 1.00 82.94 91 ASP A C 1
ATOM 726 O O . ASP A 1 91 ? 6.205 7.776 -21.798 1.00 82.94 91 ASP A O 1
ATOM 730 N N . THR A 1 92 ? 4.488 6.399 -22.238 1.00 84.38 92 THR A N 1
ATOM 731 C CA . THR A 1 92 ? 5.176 5.193 -21.758 1.00 84.38 92 THR A CA 1
ATOM 732 C C . THR A 1 92 ? 6.462 4.946 -22.545 1.00 84.38 92 THR A C 1
ATOM 734 O O . THR A 1 92 ? 7.507 4.659 -21.960 1.00 84.38 92 THR A O 1
ATOM 737 N N . ILE A 1 93 ? 6.421 5.113 -23.869 1.00 84.81 93 ILE A N 1
ATOM 738 C CA . ILE A 1 93 ? 7.596 4.924 -24.727 1.00 84.81 93 ILE A CA 1
ATOM 739 C C . ILE A 1 93 ? 8.645 6.010 -24.487 1.00 84.81 93 ILE A C 1
ATOM 741 O O . ILE A 1 93 ? 9.836 5.702 -24.461 1.00 84.81 93 ILE A O 1
ATOM 745 N N . ARG A 1 94 ? 8.237 7.264 -24.244 1.00 83.56 94 ARG A N 1
ATOM 746 C CA . ARG A 1 94 ? 9.160 8.335 -23.835 1.00 83.56 94 ARG A CA 1
ATOM 747 C C . ARG A 1 94 ? 9.903 7.978 -22.549 1.00 83.56 94 ARG A C 1
ATOM 749 O O . ARG A 1 94 ? 11.125 8.103 -22.509 1.00 83.56 94 ARG A O 1
ATOM 756 N N . VAL A 1 95 ? 9.197 7.490 -21.530 1.00 83.69 95 VAL A N 1
ATOM 757 C CA . VAL A 1 95 ? 9.818 7.057 -20.266 1.00 83.69 95 VAL A CA 1
ATOM 758 C C . VAL A 1 95 ? 10.810 5.914 -20.501 1.00 83.69 95 VAL A C 1
ATOM 760 O O . VAL A 1 95 ? 11.938 5.976 -20.014 1.00 83.69 95 VAL A O 1
ATOM 763 N N . LEU A 1 96 ? 10.441 4.911 -21.305 1.00 83.69 96 LEU A N 1
ATOM 764 C CA . LEU A 1 96 ? 11.332 3.798 -21.654 1.00 83.69 96 LEU A CA 1
ATOM 765 C C . LEU A 1 96 ? 12.581 4.257 -22.420 1.00 83.69 96 LEU A C 1
ATOM 767 O O . LEU A 1 96 ? 13.676 3.770 -22.144 1.00 83.69 96 LEU A O 1
ATOM 771 N N . LEU A 1 97 ? 12.444 5.209 -23.349 1.00 82.69 97 LEU A N 1
ATOM 772 C CA . LEU A 1 97 ? 13.574 5.798 -24.076 1.00 82.69 97 LEU A CA 1
ATOM 773 C C . LEU A 1 97 ? 14.541 6.521 -23.137 1.00 82.69 97 LEU A C 1
ATOM 775 O O . LEU A 1 97 ? 15.756 6.364 -23.272 1.00 82.69 97 LEU A O 1
ATOM 779 N N . HIS A 1 98 ? 14.018 7.293 -22.182 1.00 81.94 98 HIS A N 1
ATOM 780 C CA . HIS A 1 98 ? 14.841 7.967 -21.180 1.00 81.94 98 HIS A CA 1
ATOM 781 C C . HIS A 1 98 ? 15.579 6.963 -20.290 1.00 81.94 98 HIS A C 1
ATOM 783 O O . HIS A 1 98 ? 16.797 7.067 -20.160 1.00 81.94 98 HIS A O 1
ATOM 789 N N . ALA A 1 99 ? 14.886 5.941 -19.784 1.00 83.56 99 ALA A N 1
ATOM 790 C CA . ALA A 1 99 ? 15.505 4.893 -18.977 1.00 83.56 99 ALA A CA 1
ATOM 791 C C . ALA A 1 99 ? 16.587 4.122 -19.756 1.00 83.56 99 ALA A C 1
ATOM 793 O O . ALA A 1 99 ? 17.702 3.951 -19.269 1.00 83.56 99 ALA A O 1
ATOM 794 N N . ALA A 1 100 ? 16.307 3.712 -21.000 1.00 83.19 100 ALA A N 1
ATOM 795 C CA . ALA A 1 100 ? 17.275 3.016 -21.849 1.00 83.19 100 ALA A CA 1
ATOM 796 C C . ALA A 1 100 ? 18.527 3.868 -22.106 1.00 83.19 100 ALA A C 1
ATOM 798 O O . ALA A 1 100 ? 19.651 3.374 -22.017 1.00 83.19 100 ALA A O 1
ATOM 799 N N . ARG A 1 101 ? 18.342 5.164 -22.380 1.00 82.81 101 ARG A N 1
ATOM 800 C CA . ARG A 1 101 ? 19.441 6.120 -22.537 1.00 82.81 101 ARG A CA 1
ATOM 801 C C . ARG A 1 101 ? 20.283 6.212 -21.263 1.00 82.81 101 ARG A C 1
ATOM 803 O O . ARG A 1 101 ? 21.509 6.219 -21.359 1.00 82.81 101 ARG A O 1
ATOM 810 N N . ASP A 1 102 ? 19.659 6.313 -20.098 1.00 82.50 102 ASP A N 1
ATOM 811 C CA . ASP A 1 102 ? 20.367 6.505 -18.830 1.00 82.50 102 ASP A CA 1
ATOM 812 C C . ASP A 1 102 ? 21.136 5.231 -18.430 1.00 82.50 102 ASP A C 1
ATOM 814 O O . ASP A 1 102 ? 22.315 5.307 -18.078 1.00 82.50 102 ASP A O 1
ATOM 818 N N . ILE A 1 103 ? 20.542 4.050 -18.642 1.00 84.75 103 ILE A N 1
ATOM 819 C CA . ILE A 1 103 ? 21.214 2.749 -18.492 1.00 84.75 103 ILE A CA 1
ATOM 820 C C . ILE A 1 103 ? 22.446 2.657 -19.402 1.00 84.75 103 ILE A C 1
ATOM 822 O O . ILE A 1 103 ? 23.534 2.312 -18.938 1.00 84.75 103 ILE A O 1
ATOM 826 N N . LEU A 1 104 ? 22.305 2.977 -20.694 1.00 83.88 104 LEU A N 1
ATOM 827 C CA . LEU A 1 104 ? 23.418 2.910 -21.646 1.00 83.88 104 LEU A CA 1
ATOM 828 C C . LEU A 1 104 ? 24.548 3.878 -21.275 1.00 83.88 104 LEU A C 1
ATOM 830 O O . LEU A 1 104 ? 25.718 3.503 -21.365 1.00 83.88 104 LEU A O 1
ATOM 834 N N . HIS A 1 105 ? 24.227 5.085 -20.797 1.00 82.44 105 HIS A N 1
ATOM 835 C CA . HIS A 1 105 ? 25.234 6.014 -20.277 1.00 82.44 105 HIS A CA 1
ATOM 836 C C . HIS A 1 105 ? 25.937 5.475 -19.027 1.00 82.44 105 HIS A C 1
ATOM 838 O O . HIS A 1 105 ? 27.157 5.612 -18.916 1.00 82.44 105 HIS A O 1
ATOM 844 N N . ASN A 1 106 ? 25.201 4.853 -18.102 1.00 80.50 106 ASN A N 1
ATOM 845 C CA . ASN A 1 106 ? 25.766 4.270 -16.885 1.00 80.50 106 ASN A CA 1
ATOM 846 C C . ASN A 1 106 ? 26.724 3.113 -17.207 1.00 80.50 106 ASN A C 1
ATOM 848 O O . ASN A 1 106 ? 27.842 3.077 -16.688 1.00 80.50 106 ASN A O 1
ATOM 852 N N . ILE A 1 107 ? 26.339 2.232 -18.136 1.00 85.75 107 ILE A N 1
ATOM 853 C CA . ILE A 1 107 ? 27.193 1.140 -18.627 1.00 85.75 107 ILE A CA 1
ATOM 854 C C . ILE A 1 107 ? 28.432 1.696 -19.343 1.00 85.75 107 ILE A C 1
ATOM 856 O O . ILE A 1 107 ? 29.541 1.226 -19.100 1.00 85.75 107 ILE A O 1
ATOM 860 N N . ALA A 1 108 ? 28.273 2.713 -20.198 1.00 85.44 108 ALA A N 1
ATOM 861 C CA . ALA A 1 108 ? 29.387 3.309 -20.938 1.00 85.44 108 ALA A CA 1
ATOM 862 C C . ALA A 1 108 ? 30.408 4.000 -20.019 1.00 85.44 108 ALA A C 1
ATOM 864 O O . ALA A 1 108 ? 31.612 3.925 -20.265 1.00 85.44 108 ALA A O 1
ATOM 865 N N . ARG A 1 109 ? 29.945 4.655 -18.944 1.00 84.94 109 ARG A N 1
ATOM 866 C CA . ARG A 1 109 ? 30.812 5.294 -17.940 1.00 84.94 109 ARG A CA 1
ATOM 867 C C . ARG A 1 109 ? 31.536 4.280 -17.062 1.00 84.94 109 ARG A C 1
ATOM 869 O O . ARG A 1 109 ? 32.696 4.497 -16.722 1.00 84.94 109 ARG A O 1
ATOM 876 N N . ASN A 1 110 ? 30.865 3.193 -16.686 1.00 83.44 110 ASN A N 1
ATOM 877 C CA . ASN A 1 110 ? 31.451 2.154 -15.853 1.00 83.44 110 ASN A CA 1
ATOM 878 C C . ASN A 1 110 ? 30.973 0.760 -16.272 1.00 83.44 110 ASN A C 1
ATOM 880 O O . ASN A 1 110 ? 30.031 0.201 -15.713 1.00 83.44 110 ASN A O 1
ATOM 884 N N . TRP A 1 111 ? 31.694 0.160 -17.217 1.00 86.06 111 TRP A N 1
ATOM 885 C CA . TRP A 1 111 ? 31.386 -1.172 -17.745 1.00 86.06 111 TRP A CA 1
ATOM 886 C C . TRP A 1 111 ? 31.614 -2.311 -16.734 1.00 86.06 111 TRP A C 1
ATOM 888 O O . TRP A 1 111 ? 31.278 -3.458 -17.018 1.00 86.06 111 TRP A O 1
ATOM 898 N N . ARG A 1 112 ? 32.199 -2.016 -15.563 1.00 89.56 112 ARG A N 1
ATOM 899 C CA . ARG A 1 112 ? 32.429 -2.986 -14.479 1.00 89.56 112 ARG A CA 1
ATOM 900 C C . ARG A 1 112 ? 31.276 -3.069 -13.481 1.00 89.56 112 ARG A C 1
ATOM 902 O O . ARG A 1 112 ? 31.314 -3.936 -12.612 1.00 89.56 112 ARG A O 1
ATOM 909 N N . THR A 1 113 ? 30.288 -2.179 -13.576 1.00 87.38 113 THR A N 1
ATOM 910 C CA . THR A 1 113 ? 29.083 -2.230 -12.741 1.00 87.38 113 THR A CA 1
ATOM 911 C C . THR A 1 113 ? 28.382 -3.571 -12.947 1.00 87.38 113 THR A C 1
ATOM 913 O O . THR A 1 113 ? 28.179 -4.006 -14.082 1.00 87.38 113 THR A O 1
ATOM 916 N N . LEU A 1 114 ? 28.024 -4.253 -11.857 1.00 88.88 114 LEU A N 1
ATOM 917 C CA . LEU A 1 114 ? 27.262 -5.493 -11.956 1.00 88.88 114 LEU A CA 1
ATOM 918 C C . LEU A 1 114 ? 25.859 -5.175 -12.478 1.00 88.88 114 LEU A C 1
ATOM 920 O O . LEU A 1 114 ? 25.266 -4.177 -12.089 1.00 88.88 114 LEU A O 1
ATOM 924 N N . ILE A 1 115 ? 25.289 -6.063 -13.294 1.00 87.25 115 ILE A N 1
ATOM 925 C CA . ILE A 1 115 ? 23.944 -5.874 -13.872 1.00 87.25 115 ILE A CA 1
ATOM 926 C C . ILE A 1 115 ? 22.888 -5.584 -12.790 1.00 87.25 115 ILE A C 1
ATOM 928 O O . ILE A 1 115 ? 21.982 -4.789 -13.009 1.00 87.25 115 ILE A O 1
ATOM 932 N N . ARG A 1 116 ? 23.031 -6.200 -11.610 1.00 89.38 116 ARG A N 1
ATOM 933 C CA . ARG A 1 116 ? 22.120 -6.023 -10.466 1.00 89.38 116 ARG A CA 1
ATOM 934 C C . ARG A 1 116 ? 22.160 -4.621 -9.840 1.00 89.38 116 ARG A C 1
ATOM 936 O O . ARG A 1 116 ? 21.208 -4.258 -9.166 1.00 89.38 116 ARG A O 1
ATOM 943 N N . ASP A 1 117 ? 23.246 -3.881 -10.053 1.00 88.12 117 ASP A N 1
ATOM 944 C CA . ASP A 1 117 ? 23.490 -2.563 -9.456 1.00 88.12 117 ASP A CA 1
ATOM 945 C C . ASP A 1 117 ? 23.192 -1.427 -10.452 1.00 88.12 117 ASP A C 1
ATOM 947 O O . ASP A 1 117 ? 23.470 -0.261 -10.180 1.00 88.12 117 ASP A O 1
ATOM 951 N N . ILE A 1 118 ? 22.658 -1.751 -11.636 1.00 85.00 118 ILE A N 1
ATOM 952 C CA . ILE A 1 118 ? 22.269 -0.750 -12.628 1.00 85.00 118 ILE A CA 1
ATOM 953 C C . ILE A 1 118 ? 20.953 -0.107 -12.188 1.00 85.00 118 ILE A C 1
ATOM 955 O O . ILE A 1 118 ? 19.882 -0.707 -12.283 1.00 85.00 118 ILE A O 1
ATOM 959 N N . GLU A 1 119 ? 21.039 1.144 -11.752 1.00 82.75 119 GLU A N 1
ATOM 960 C CA . GLU A 1 119 ? 19.877 1.986 -11.495 1.00 82.75 119 GLU A CA 1
ATOM 961 C C . GLU A 1 119 ? 19.258 2.453 -12.822 1.00 82.75 119 GLU A C 1
ATOM 963 O O . GLU A 1 119 ? 19.950 2.966 -13.708 1.00 82.75 119 GLU A O 1
ATOM 968 N N . TYR A 1 120 ? 17.951 2.232 -12.970 1.00 82.94 120 TYR A N 1
ATOM 969 C CA . TYR A 1 120 ? 17.174 2.575 -14.168 1.00 82.94 120 TYR A CA 1
ATOM 970 C C . TYR A 1 120 ? 16.088 3.622 -13.904 1.00 82.94 120 TYR A C 1
ATOM 972 O O . TYR A 1 120 ? 15.438 4.073 -14.847 1.00 82.94 120 TYR A O 1
ATOM 980 N N . LEU A 1 121 ? 15.873 3.986 -12.636 1.00 84.56 121 LEU A N 1
ATOM 981 C CA . LEU A 1 121 ? 14.979 5.072 -12.261 1.00 84.56 121 LEU A CA 1
ATOM 982 C C . LEU A 1 121 ? 15.737 6.393 -12.337 1.00 84.56 121 LEU A C 1
ATOM 984 O O . LEU A 1 121 ? 16.868 6.504 -11.867 1.00 84.56 121 LEU A O 1
ATOM 988 N N . SER A 1 122 ? 15.105 7.408 -12.917 1.00 81.75 122 SER A N 1
ATOM 989 C CA . SER A 1 122 ? 15.625 8.767 -12.839 1.00 81.75 122 SER A CA 1
ATOM 990 C C . SER A 1 122 ? 15.430 9.330 -11.427 1.00 81.75 122 SER A C 1
ATOM 992 O O . SER A 1 122 ? 14.530 8.922 -10.690 1.00 81.75 122 SER A O 1
ATOM 994 N N . MET A 1 123 ? 16.225 10.339 -11.065 1.00 84.19 123 MET A N 1
ATOM 995 C CA . MET A 1 123 ? 16.068 11.050 -9.790 1.00 84.19 123 MET A CA 1
ATOM 996 C C . MET A 1 123 ? 14.645 11.611 -9.602 1.00 84.19 123 MET A C 1
ATOM 998 O O . MET A 1 123 ? 14.123 11.611 -8.492 1.00 84.19 123 MET A O 1
ATOM 1002 N N . GLU A 1 124 ? 13.992 12.047 -10.684 1.00 86.12 124 GLU A N 1
ATOM 1003 C CA . GLU A 1 124 ? 12.603 12.524 -10.660 1.00 86.12 124 GLU A CA 1
ATOM 1004 C C . GLU A 1 124 ? 11.616 11.399 -10.313 1.00 86.12 124 GLU A C 1
ATOM 1006 O O . GLU A 1 124 ? 10.696 11.605 -9.522 1.00 86.12 124 GLU A O 1
ATOM 1011 N N . GLN A 1 125 ? 11.824 10.197 -10.860 1.00 86.19 125 GLN A N 1
ATOM 1012 C CA . GLN A 1 125 ? 10.989 9.030 -10.566 1.00 86.19 125 GLN A CA 1
ATOM 1013 C C . GLN A 1 125 ? 11.157 8.565 -9.118 1.00 86.19 125 GLN A C 1
ATOM 1015 O O . GLN A 1 125 ? 10.164 8.226 -8.476 1.00 86.19 125 GLN A O 1
ATOM 1020 N N . VAL A 1 126 ? 12.381 8.608 -8.584 1.00 90.19 126 VAL A N 1
ATOM 1021 C CA . VAL A 1 126 ? 12.642 8.334 -7.161 1.00 90.19 126 VAL A CA 1
ATOM 1022 C C . VAL A 1 126 ? 11.908 9.349 -6.280 1.00 90.19 126 VAL A C 1
ATOM 1024 O O . VAL A 1 126 ? 11.140 8.961 -5.407 1.00 90.19 126 VAL A O 1
ATOM 1027 N N . GLN A 1 127 ? 12.014 10.647 -6.580 1.00 91.81 127 GLN A N 1
ATOM 1028 C CA . GLN A 1 127 ? 11.287 11.692 -5.844 1.00 91.81 127 GLN A CA 1
ATOM 1029 C C . GLN A 1 127 ? 9.761 11.572 -5.960 1.00 91.81 127 GLN A C 1
ATOM 1031 O O . GLN A 1 127 ? 9.020 11.958 -5.054 1.00 91.81 127 GLN A O 1
ATOM 1036 N N . GLN A 1 128 ? 9.249 11.097 -7.096 1.00 91.81 128 GLN A N 1
ATOM 1037 C CA . GLN A 1 128 ? 7.827 10.805 -7.243 1.00 91.81 128 GLN A CA 1
ATOM 1038 C C . GLN A 1 128 ? 7.411 9.642 -6.337 1.00 91.81 128 GLN A C 1
ATOM 1040 O O . GLN A 1 128 ? 6.383 9.750 -5.673 1.00 91.81 128 GLN A O 1
ATOM 1045 N N . LEU A 1 129 ? 8.210 8.575 -6.276 1.00 93.31 129 LEU A N 1
ATOM 1046 C CA . LEU A 1 129 ? 7.957 7.432 -5.405 1.00 93.31 129 LEU A CA 1
ATOM 1047 C C . LEU A 1 129 ? 7.957 7.845 -3.927 1.00 93.31 129 LEU A C 1
ATOM 1049 O O . LEU A 1 129 ? 7.028 7.491 -3.204 1.00 93.31 129 LEU A O 1
ATOM 1053 N N . ASP A 1 130 ? 8.928 8.659 -3.509 1.00 95.12 130 ASP A N 1
ATOM 1054 C CA . ASP A 1 130 ? 9.004 9.188 -2.143 1.00 95.12 130 ASP A CA 1
ATOM 1055 C C . ASP A 1 130 ? 7.753 9.996 -1.780 1.00 95.12 130 ASP A C 1
ATOM 1057 O O . ASP A 1 130 ? 7.175 9.812 -0.713 1.00 95.12 130 ASP A O 1
ATOM 1061 N N . ARG A 1 131 ? 7.270 10.847 -2.696 1.00 94.75 131 ARG A N 1
ATOM 1062 C CA . ARG A 1 131 ? 6.029 11.614 -2.494 1.00 94.75 131 ARG A CA 1
ATOM 1063 C C . ARG A 1 131 ? 4.792 10.727 -2.410 1.00 94.75 131 ARG A C 1
ATOM 1065 O O . ARG A 1 131 ? 3.913 11.003 -1.602 1.00 94.75 131 ARG A O 1
ATOM 1072 N N . CYS A 1 132 ? 4.703 9.686 -3.235 1.00 94.88 132 CYS A N 1
ATOM 1073 C CA . CYS A 1 132 ? 3.594 8.733 -3.175 1.00 94.88 132 CYS A CA 1
ATOM 1074 C C . CYS A 1 132 ? 3.593 7.924 -1.868 1.00 94.88 132 CYS A C 1
ATOM 1076 O O . CYS A 1 132 ? 2.522 7.558 -1.393 1.00 94.88 132 CYS A O 1
ATOM 1078 N N . ASN A 1 133 ? 4.770 7.674 -1.292 1.00 96.00 133 ASN A N 1
ATOM 1079 C CA . ASN A 1 133 ? 4.944 6.921 -0.050 1.00 96.00 133 ASN A CA 1
ATOM 1080 C C . ASN A 1 133 ? 4.975 7.798 1.210 1.00 96.00 133 ASN A C 1
ATOM 1082 O O . ASN A 1 133 ? 5.143 7.268 2.305 1.00 96.00 133 ASN A O 1
ATOM 1086 N N . ALA A 1 134 ? 4.802 9.116 1.088 1.00 94.62 134 ALA A N 1
ATOM 1087 C CA . ALA A 1 134 ? 4.729 10.035 2.220 1.00 94.62 134 ALA A CA 1
ATOM 1088 C C . ALA A 1 134 ? 3.368 9.922 2.938 1.00 94.62 134 ALA A C 1
ATOM 1090 O O . ALA A 1 134 ? 2.561 10.850 2.926 1.00 94.62 134 ALA A O 1
ATOM 1091 N N . THR A 1 135 ? 3.098 8.752 3.521 1.00 94.56 135 THR A N 1
ATOM 1092 C CA . THR A 1 135 ? 1.856 8.412 4.236 1.00 94.56 135 THR A CA 1
ATOM 1093 C C . THR A 1 135 ? 2.018 8.422 5.755 1.00 94.56 135 THR A C 1
ATOM 1095 O O . THR A 1 135 ? 1.125 7.961 6.465 1.00 94.56 135 THR A O 1
ATOM 1098 N N . ASP A 1 136 ? 3.164 8.8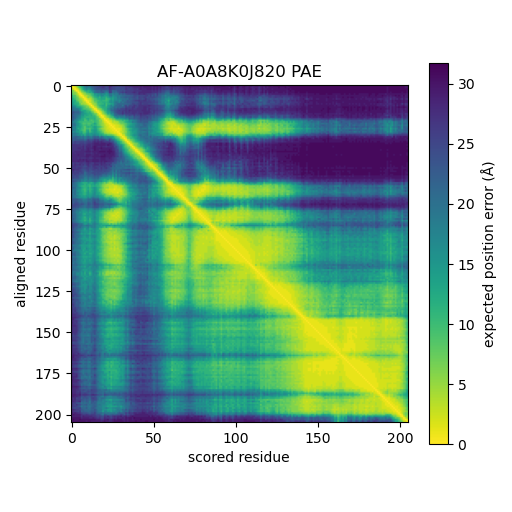90 6.249 1.00 92.06 136 ASP A N 1
ATOM 1099 C CA .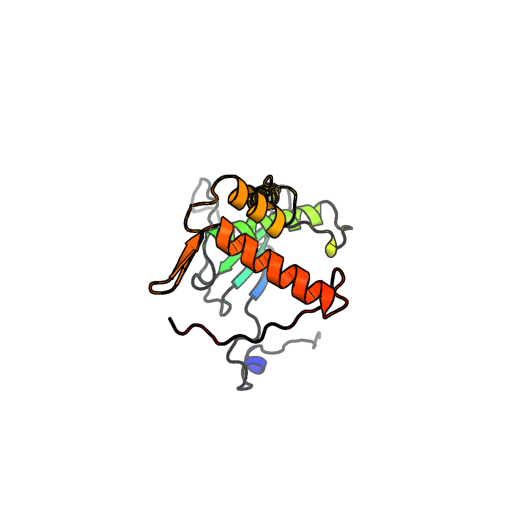 ASP A 1 136 ? 3.405 9.055 7.678 1.00 92.06 136 ASP A CA 1
ATOM 1100 C C . ASP A 1 136 ? 2.449 10.116 8.232 1.00 92.06 136 ASP A C 1
ATOM 1102 O O . ASP A 1 136 ? 2.444 11.265 7.787 1.00 92.06 136 ASP A O 1
ATOM 1106 N N . ASP A 1 137 ? 1.636 9.715 9.203 1.00 91.38 137 ASP A N 1
ATOM 1107 C CA . ASP A 1 137 ? 0.699 10.582 9.910 1.00 91.38 137 ASP A CA 1
ATOM 1108 C C . ASP A 1 137 ? 0.709 10.223 11.401 1.00 91.38 137 ASP A C 1
ATOM 1110 O O . ASP A 1 137 ? 1.030 9.092 11.791 1.00 91.38 137 ASP A O 1
ATOM 1114 N N . GLU A 1 138 ? 0.372 11.187 12.250 1.00 89.81 138 GLU A N 1
ATOM 1115 C CA . GLU A 1 138 ? 0.293 10.972 13.689 1.00 89.81 138 GLU A CA 1
ATOM 1116 C C . GLU A 1 138 ? -1.006 10.244 14.039 1.00 89.81 138 GLU A C 1
ATOM 1118 O O . GLU A 1 138 ? -2.099 10.812 14.051 1.00 89.81 138 GLU A O 1
ATOM 1123 N N . TYR A 1 139 ? -0.884 8.965 14.386 1.00 84.38 139 TYR A N 1
ATOM 1124 C CA . TYR A 1 139 ? -2.000 8.197 14.924 1.00 84.38 139 TYR A CA 1
ATOM 1125 C C . TYR A 1 139 ? -2.062 8.313 16.451 1.00 84.38 139 TYR A C 1
ATOM 1127 O O . TYR A 1 139 ? -1.018 8.322 17.112 1.00 84.38 139 TYR A O 1
ATOM 1135 N N . PRO A 1 140 ? -3.272 8.346 17.045 1.00 81.56 140 PRO A N 1
ATOM 1136 C CA . PRO A 1 140 ? -3.426 8.293 18.491 1.00 81.56 140 PRO A CA 1
ATOM 1137 C C . PRO A 1 140 ? -2.680 7.091 19.071 1.00 81.56 140 PRO A C 1
ATOM 1139 O O . PRO A 1 140 ? -2.876 5.954 18.638 1.00 81.56 140 PRO A O 1
ATOM 1142 N N . SER A 1 141 ? -1.837 7.338 20.069 1.00 84.44 141 SER A N 1
ATOM 1143 C CA . SER A 1 141 ? -1.162 6.270 20.793 1.00 84.44 141 SER A CA 1
ATOM 1144 C C . SER A 1 141 ? -2.170 5.507 21.658 1.00 84.44 141 SER A C 1
ATOM 1146 O O . SER A 1 141 ? -2.975 6.100 22.376 1.00 84.44 141 SER A O 1
ATOM 1148 N N . GLY A 1 142 ? -2.141 4.176 21.586 1.00 88.12 142 GLY A N 1
ATOM 1149 C CA . GLY A 1 142 ? -2.987 3.315 22.410 1.00 88.12 142 GLY A CA 1
ATOM 1150 C C . GLY A 1 142 ? -3.610 2.153 21.651 1.00 88.12 142 GLY A C 1
ATOM 1151 O O . GLY A 1 142 ? -3.305 1.887 20.489 1.00 88.12 142 GLY A O 1
ATOM 1152 N N . THR A 1 143 ? -4.479 1.429 22.344 1.00 92.62 143 THR A N 1
ATOM 1153 C CA . THR A 1 143 ? -5.252 0.324 21.781 1.00 92.62 143 THR A CA 1
ATOM 1154 C C . THR A 1 143 ? -6.594 0.847 21.270 1.00 92.62 143 THR A C 1
ATOM 1156 O O . THR A 1 143 ? -7.100 1.878 21.716 1.00 92.62 143 THR A O 1
ATOM 1159 N N . LEU A 1 144 ? -7.231 0.111 20.357 1.00 93.38 144 LEU A N 1
ATOM 1160 C CA . LEU A 1 144 ? -8.565 0.481 19.874 1.00 93.38 144 LEU A CA 1
ATOM 1161 C C . LEU A 1 144 ? -9.581 0.620 21.026 1.00 93.38 144 LEU A C 1
ATOM 1163 O O . LEU A 1 144 ? -10.384 1.551 21.026 1.00 93.38 144 LEU A O 1
ATOM 1167 N N . HIS A 1 145 ? -9.525 -0.272 22.023 1.00 93.44 145 HIS A N 1
ATOM 1168 C CA . HIS A 1 145 ? -10.424 -0.212 23.178 1.00 93.44 145 HIS A CA 1
ATOM 1169 C C . HIS A 1 145 ? -10.137 0.998 24.076 1.00 93.44 145 HIS A C 1
ATOM 1171 O O . HIS A 1 145 ? -11.088 1.645 24.498 1.00 93.44 145 HIS A O 1
ATOM 1177 N N . SER A 1 146 ? -8.872 1.392 24.286 1.00 93.94 146 SER A N 1
ATOM 1178 C CA . SER A 1 146 ? -8.571 2.577 25.102 1.00 93.94 146 SER A CA 1
ATOM 1179 C C . SER A 1 146 ? -9.084 3.862 24.449 1.00 93.94 146 SER A C 1
ATOM 1181 O O . SER A 1 146 ? -9.607 4.745 25.125 1.00 93.94 146 SER A O 1
ATOM 1183 N N . VAL A 1 147 ? -8.982 3.968 23.119 1.00 93.44 147 VAL A N 1
ATOM 1184 C CA . VAL A 1 147 ? -9.551 5.104 22.374 1.00 93.44 147 VAL A CA 1
ATOM 1185 C C . VAL A 1 147 ? -11.081 5.116 22.485 1.00 93.44 147 VAL A C 1
ATOM 1187 O O . VAL A 1 147 ? -11.680 6.181 22.646 1.00 93.44 147 VAL A O 1
ATOM 1190 N N . PHE A 1 148 ? -11.721 3.943 22.461 1.00 94.81 148 PHE A N 1
ATOM 1191 C CA . PHE A 1 148 ? -13.167 3.820 22.646 1.00 94.81 148 PHE A CA 1
ATOM 1192 C C . PHE A 1 148 ? -13.617 4.225 24.058 1.00 94.81 148 PHE A C 1
ATOM 1194 O O . PHE A 1 148 ? -14.576 4.984 24.192 1.00 94.81 148 PHE A O 1
ATOM 1201 N N . GLU A 1 149 ? -12.911 3.782 25.101 1.00 95.56 149 GLU A N 1
ATOM 1202 C CA . GLU A 1 149 ? -13.189 4.132 26.501 1.00 95.56 149 GLU A CA 1
ATOM 1203 C C . GLU A 1 149 ? -13.107 5.648 26.737 1.00 95.56 149 GLU A C 1
ATOM 1205 O O . GLU A 1 149 ? -13.977 6.221 27.398 1.00 95.56 149 GLU A O 1
ATOM 1210 N N . ILE A 1 150 ? -12.112 6.322 26.142 1.00 94.44 150 ILE A N 1
ATOM 1211 C CA . ILE A 1 150 ? -11.982 7.787 26.199 1.00 94.44 150 ILE A CA 1
ATOM 1212 C C . ILE A 1 150 ? -13.224 8.464 25.603 1.00 94.44 150 ILE A C 1
ATOM 1214 O O . ILE A 1 150 ? -13.782 9.385 26.206 1.00 94.44 150 ILE A O 1
ATOM 1218 N N . GLU A 1 151 ? -13.694 8.015 24.438 1.00 93.94 151 GLU A N 1
ATOM 1219 C CA . GLU A 1 151 ? -14.902 8.577 23.826 1.00 93.94 151 GLU A CA 1
ATOM 1220 C C . GLU A 1 151 ? -16.172 8.224 24.616 1.00 93.94 151 GLU A C 1
ATOM 1222 O O . GLU A 1 151 ? -17.066 9.067 24.734 1.00 93.94 151 GLU A O 1
ATOM 1227 N N . ALA A 1 152 ? -16.235 7.042 25.236 1.00 96.75 152 ALA A N 1
ATOM 1228 C CA . ALA A 1 152 ? -17.352 6.645 26.086 1.00 96.75 152 ALA A CA 1
ATOM 1229 C C . ALA A 1 152 ? -17.457 7.474 27.369 1.00 96.75 152 ALA A C 1
ATOM 1231 O O . ALA A 1 152 ? -18.566 7.784 27.807 1.00 96.75 152 ALA A O 1
ATOM 1232 N N . GLN A 1 153 ? -16.327 7.906 27.929 1.00 96.75 153 GLN A N 1
ATOM 1233 C CA . GLN A 1 153 ? -16.297 8.851 29.046 1.00 96.75 153 GLN A CA 1
ATOM 1234 C C . GLN A 1 153 ? -16.657 10.275 28.608 1.00 96.75 153 GLN A C 1
ATOM 1236 O O . GLN A 1 153 ? -17.373 10.978 29.320 1.00 96.75 153 GLN A O 1
ATOM 1241 N N . ARG A 1 154 ? -16.192 10.713 27.431 1.00 97.31 154 ARG A N 1
ATOM 1242 C CA . ARG A 1 154 ? -16.462 12.065 26.910 1.00 97.31 154 ARG A CA 1
ATOM 1243 C C . ARG A 1 154 ? -17.912 12.265 26.479 1.00 97.31 154 ARG A C 1
ATOM 1245 O O . ARG A 1 154 ? -18.427 13.377 26.575 1.00 97.31 154 ARG A O 1
ATOM 1252 N N . ARG A 1 155 ? -18.553 11.227 25.933 1.00 96.94 155 ARG A N 1
ATOM 1253 C CA . ARG A 1 155 ? -19.888 11.301 25.314 1.00 96.94 155 ARG A CA 1
ATOM 1254 C C . ARG A 1 155 ? -20.766 10.105 25.713 1.00 96.94 155 ARG A C 1
ATOM 1256 O O . ARG A 1 155 ? -21.252 9.390 24.833 1.00 96.94 155 ARG A O 1
ATOM 1263 N N . PRO A 1 156 ? -21.019 9.898 27.017 1.00 97.56 156 PRO A N 1
ATOM 1264 C CA . PRO A 1 156 ? -21.634 8.672 27.527 1.00 97.56 156 PRO A CA 1
ATOM 1265 C C . PRO A 1 156 ? -23.043 8.423 26.990 1.00 97.56 156 PRO A C 1
ATOM 1267 O O . PRO A 1 156 ? -23.385 7.276 26.723 1.00 97.56 156 PRO A O 1
ATOM 1270 N N . ASP A 1 157 ? -23.837 9.480 26.797 1.00 98.00 157 ASP A N 1
ATOM 1271 C CA . ASP A 1 157 ? -25.235 9.399 26.352 1.00 98.00 157 ASP A CA 1
ATOM 1272 C C . ASP A 1 157 ? -25.396 9.445 24.820 1.00 98.00 157 ASP A C 1
ATOM 1274 O O . ASP A 1 157 ? -26.512 9.361 24.303 1.00 98.00 157 ASP A O 1
ATOM 1278 N N . LYS A 1 158 ? -24.299 9.587 24.059 1.00 98.00 158 LYS A N 1
ATOM 1279 C CA . LYS A 1 158 ? -24.361 9.600 22.591 1.00 98.00 158 LYS A CA 1
ATOM 1280 C C . LYS A 1 158 ? -24.586 8.179 22.078 1.00 98.00 158 LYS A C 1
ATOM 1282 O O . LYS A 1 158 ? -23.966 7.237 22.560 1.00 98.00 158 LYS A O 1
ATOM 1287 N N . VAL A 1 159 ? -25.448 8.023 21.077 1.00 97.69 159 VAL A N 1
ATOM 1288 C CA . VAL A 1 159 ? -25.686 6.729 20.420 1.00 97.69 159 VAL A CA 1
ATOM 1289 C C . VAL A 1 159 ? -24.420 6.280 19.677 1.00 97.69 159 VAL A C 1
ATOM 1291 O O . VAL A 1 159 ? -23.890 7.035 18.861 1.00 97.69 159 VAL A O 1
ATOM 1294 N N . ALA A 1 160 ? -23.952 5.067 19.974 1.00 96.50 160 ALA A N 1
ATOM 1295 C CA . ALA A 1 160 ? -22.773 4.429 19.383 1.00 96.50 160 ALA A CA 1
ATOM 1296 C C . ALA A 1 160 ? -23.146 3.320 18.388 1.00 96.50 160 ALA A C 1
ATOM 1298 O O . ALA A 1 160 ? -22.484 3.162 17.366 1.00 96.50 160 ALA A O 1
ATOM 1299 N N . VAL A 1 161 ? -24.211 2.563 18.674 1.00 96.12 161 VAL A N 1
ATOM 1300 C CA . VAL A 1 161 ? -24.685 1.453 17.834 1.00 96.12 161 VAL A CA 1
ATOM 1301 C C . VAL A 1 161 ? -26.188 1.587 17.624 1.00 96.12 161 VAL A C 1
ATOM 1303 O O . VAL A 1 161 ? -26.936 1.835 18.573 1.00 96.12 161 VAL A O 1
ATOM 1306 N N . ILE A 1 162 ? -26.629 1.405 16.382 1.00 95.62 162 ILE A N 1
ATOM 1307 C CA . ILE A 1 162 ? -28.041 1.342 15.999 1.00 95.62 162 ILE A CA 1
ATOM 1308 C C . ILE A 1 162 ? -28.257 0.018 15.279 1.00 95.62 162 ILE A C 1
ATOM 1310 O O . ILE A 1 162 ? -27.537 -0.290 14.333 1.00 95.62 162 ILE A O 1
ATOM 1314 N N . TYR A 1 163 ? -29.239 -0.749 15.736 1.00 89.75 163 TYR A N 1
ATOM 1315 C CA . TYR A 1 163 ? -29.672 -1.975 15.083 1.00 89.75 163 TYR A CA 1
ATOM 1316 C C . TYR A 1 163 ? -31.189 -2.111 15.224 1.00 89.75 163 TYR A C 1
ATOM 1318 O O . TYR A 1 163 ? -31.685 -2.232 16.345 1.00 89.75 163 TYR A O 1
ATOM 1326 N N . GLU A 1 164 ? -31.911 -2.069 14.101 1.00 90.12 164 GLU A N 1
ATOM 1327 C CA . GLU A 1 164 ? -33.379 -1.969 14.072 1.00 90.12 164 GLU A CA 1
ATOM 1328 C C . GLU A 1 164 ? -33.871 -0.852 15.022 1.00 90.12 164 GLU A C 1
ATOM 1330 O O . GLU A 1 164 ? -33.386 0.282 14.963 1.00 90.12 164 GLU A O 1
ATOM 1335 N N . ASP A 1 165 ? -34.779 -1.174 15.944 1.00 92.81 165 ASP A N 1
ATOM 1336 C CA . ASP A 1 165 ? -35.310 -0.248 16.948 1.00 92.81 165 ASP A CA 1
ATOM 1337 C C . ASP A 1 165 ? -34.404 -0.099 18.183 1.00 92.81 165 ASP A C 1
ATOM 1339 O O . ASP A 1 165 ? -34.689 0.687 19.091 1.00 92.81 165 ASP A O 1
ATOM 1343 N N . LYS A 1 166 ? -33.292 -0.841 18.251 1.00 93.25 166 LYS A N 1
ATOM 1344 C CA . LYS A 1 166 ? -32.355 -0.786 19.376 1.00 93.25 166 LYS A CA 1
ATOM 1345 C C . LYS A 1 166 ? -31.295 0.275 19.128 1.00 93.25 166 LYS A C 1
ATOM 1347 O O . LYS A 1 166 ? -30.605 0.290 18.110 1.00 93.25 166 LYS A O 1
ATOM 1352 N N . ARG A 1 167 ? -31.110 1.135 20.126 1.00 97.00 167 ARG A N 1
ATOM 1353 C CA . ARG A 1 167 ? -30.045 2.137 20.171 1.00 97.00 167 ARG A CA 1
ATOM 1354 C C . ARG A 1 167 ? -29.246 1.915 21.437 1.00 97.00 167 ARG A C 1
ATOM 1356 O O . ARG A 1 167 ? -29.830 1.867 22.514 1.00 97.00 167 ARG A O 1
ATOM 1363 N N . LEU A 1 168 ? -27.935 1.769 21.297 1.00 97.44 168 LEU A N 1
ATOM 1364 C CA . LEU A 1 168 ? -27.023 1.672 22.428 1.00 97.44 168 LEU A CA 1
ATOM 1365 C C . LEU A 1 168 ? -26.132 2.902 22.453 1.00 97.44 168 LEU A C 1
ATOM 1367 O O . LEU A 1 168 ? -25.529 3.277 21.445 1.00 97.44 168 LEU A O 1
ATOM 1371 N N . THR A 1 169 ? -26.060 3.525 23.618 1.00 98.19 169 THR A N 1
ATOM 1372 C CA . THR A 1 169 ? -25.155 4.632 23.907 1.00 98.19 169 THR A CA 1
ATOM 1373 C C . THR A 1 169 ? -23.724 4.141 24.107 1.00 98.19 169 THR A C 1
ATOM 1375 O O . THR A 1 169 ? -23.502 2.964 24.399 1.00 98.19 169 THR A O 1
ATOM 1378 N N . TYR A 1 170 ? -22.733 5.028 23.984 1.00 98.12 170 TYR A N 1
ATOM 1379 C CA . TYR A 1 170 ? -21.336 4.664 24.245 1.00 98.12 170 TYR A CA 1
ATOM 1380 C C . TYR A 1 170 ? -21.146 4.045 25.636 1.00 98.12 170 TYR A C 1
ATOM 1382 O O . TYR A 1 170 ? -20.447 3.041 25.764 1.00 98.12 170 TYR A O 1
ATOM 1390 N N . ARG A 1 171 ? -21.810 4.588 26.666 1.00 98.06 171 ARG A N 1
ATOM 1391 C CA . ARG A 1 171 ? -21.757 4.039 28.029 1.00 98.06 171 ARG A CA 1
ATOM 1392 C C . ARG A 1 171 ? -22.298 2.611 28.099 1.00 98.06 171 ARG A C 1
ATOM 1394 O O . ARG A 1 171 ? -21.713 1.768 28.773 1.00 98.06 171 ARG A O 1
ATOM 1401 N N . GLU A 1 172 ? -23.403 2.325 27.415 1.00 98.00 172 GLU A N 1
ATOM 1402 C CA . GLU A 1 172 ? -24.005 0.985 27.410 1.00 98.00 172 GLU A CA 1
ATOM 1403 C C . GLU A 1 172 ? -23.155 -0.028 26.643 1.00 98.00 172 GLU A C 1
ATOM 1405 O O . GLU A 1 172 ? -23.037 -1.173 27.077 1.00 98.00 172 GLU A O 1
ATOM 1410 N N . VAL A 1 173 ? -22.550 0.381 25.524 1.00 97.69 173 VAL A N 1
ATOM 1411 C CA . VAL A 1 173 ? -21.631 -0.479 24.767 1.00 97.69 173 VAL A CA 1
ATOM 1412 C C . VAL A 1 173 ? -20.389 -0.789 25.600 1.00 97.69 173 VAL A C 1
ATOM 1414 O O . VAL A 1 173 ? -20.046 -1.963 25.731 1.00 97.69 173 VAL A O 1
ATOM 1417 N N . ASN A 1 174 ? -19.772 0.223 26.223 1.00 98.00 174 ASN A N 1
ATOM 1418 C CA . ASN A 1 174 ? -18.595 0.027 27.071 1.00 98.00 174 ASN A CA 1
ATOM 1419 C C . ASN A 1 174 ? -18.901 -0.911 28.240 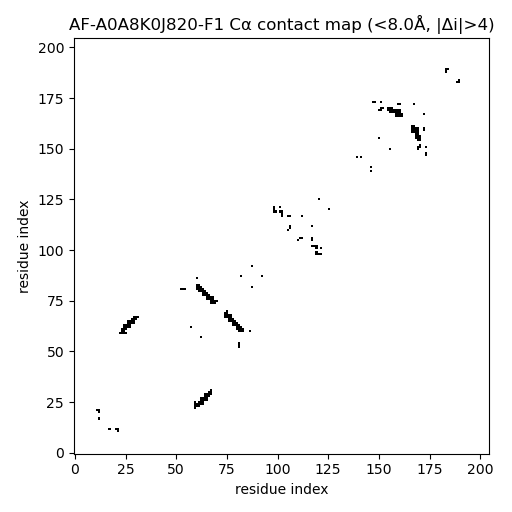1.00 98.00 174 ASN A C 1
ATOM 1421 O O . ASN A 1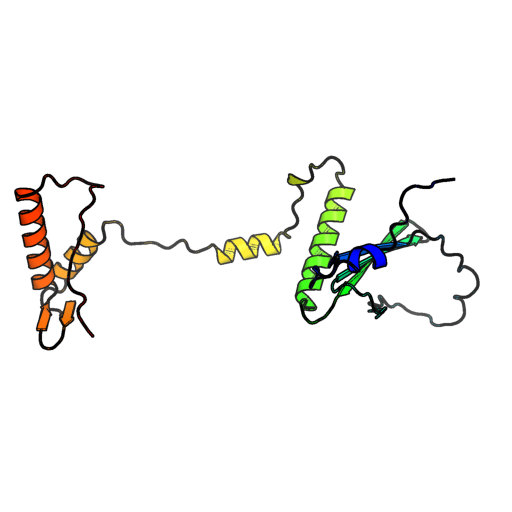 174 ? -18.220 -1.911 28.419 1.00 98.00 174 ASN A O 1
ATOM 1425 N N . GLY A 1 175 ? -19.996 -0.666 28.968 1.00 97.69 175 GLY A N 1
ATOM 1426 C CA . GLY A 1 175 ? -20.373 -1.513 30.101 1.00 97.69 175 GLY A CA 1
ATOM 1427 C C . GLY A 1 175 ? -20.642 -2.973 29.714 1.00 97.69 175 GLY A C 1
ATOM 1428 O O . GLY A 1 175 ? -20.320 -3.885 30.474 1.00 97.69 175 GLY A O 1
ATOM 1429 N N . ARG A 1 176 ? -21.198 -3.229 28.519 1.00 97.00 176 ARG A N 1
ATOM 1430 C CA . ARG A 1 176 ? -21.377 -4.599 28.002 1.00 97.00 176 ARG A CA 1
ATOM 1431 C C . ARG A 1 176 ? -20.051 -5.245 27.604 1.00 97.00 176 ARG A C 1
ATOM 1433 O O . ARG A 1 176 ? -19.875 -6.437 27.855 1.00 97.00 176 ARG A O 1
ATOM 1440 N N . ALA A 1 177 ? -19.140 -4.482 27.001 1.00 96.12 177 ALA A N 1
ATOM 1441 C CA . ALA A 1 177 ? -17.800 -4.952 26.663 1.00 96.12 177 ALA A CA 1
ATOM 1442 C C . ALA A 1 177 ? -17.001 -5.309 27.928 1.00 96.12 177 ALA A C 1
ATOM 1444 O O . ALA A 1 177 ? -16.441 -6.402 27.997 1.00 96.12 177 ALA A O 1
ATOM 1445 N N . ASP A 1 178 ? -17.050 -4.460 28.958 1.00 95.88 178 ASP A N 1
ATOM 1446 C CA . ASP A 1 178 ? -16.399 -4.690 30.252 1.00 95.88 178 ASP A CA 1
ATOM 1447 C C . ASP A 1 178 ? -16.935 -5.959 30.926 1.00 95.88 178 ASP A C 1
ATOM 1449 O O . ASP A 1 178 ? -16.171 -6.817 31.372 1.00 95.88 178 ASP A O 1
ATOM 1453 N N . ALA A 1 179 ? -18.262 -6.132 30.952 1.00 96.12 179 ALA A N 1
ATOM 1454 C CA . ALA A 1 179 ? -18.889 -7.325 31.517 1.00 96.12 179 ALA A CA 1
ATOM 1455 C C . ALA A 1 179 ? -18.453 -8.610 30.791 1.00 96.12 179 ALA A C 1
ATOM 1457 O O . ALA A 1 179 ? -18.180 -9.628 31.436 1.00 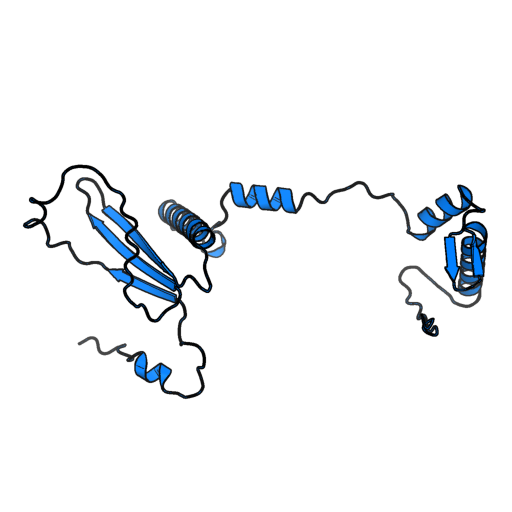96.12 179 ALA A O 1
ATOM 1458 N N . LEU A 1 180 ? -18.350 -8.565 29.457 1.00 94.06 180 LEU A N 1
ATOM 1459 C CA . LEU A 1 180 ? -17.846 -9.684 28.666 1.00 94.06 180 LEU A CA 1
ATOM 1460 C C . LEU A 1 180 ? -16.362 -9.953 28.955 1.00 94.06 180 LEU A C 1
ATOM 1462 O O . LEU A 1 180 ? -15.983 -11.111 29.122 1.00 94.06 180 LEU A O 1
ATOM 1466 N N . ALA A 1 181 ? -15.535 -8.912 29.072 1.00 92.81 181 ALA A N 1
ATOM 1467 C CA . ALA A 1 181 ? -14.118 -9.045 29.399 1.00 92.81 181 ALA A CA 1
ATOM 1468 C C . ALA A 1 181 ? -13.913 -9.722 30.765 1.00 92.81 181 ALA A C 1
ATOM 1470 O O . ALA A 1 181 ? -13.164 -10.696 30.861 1.00 92.81 181 ALA A O 1
ATOM 1471 N N . PHE A 1 182 ? -14.636 -9.289 31.804 1.00 93.50 182 PHE A N 1
ATOM 1472 C CA . PHE A 1 182 ? -14.584 -9.926 33.125 1.00 93.50 182 PHE A CA 1
ATOM 1473 C C . PHE A 1 182 ? -15.072 -11.377 33.103 1.00 93.50 182 PHE A C 1
ATOM 1475 O O . PHE A 1 182 ? -14.457 -12.241 33.731 1.00 93.50 182 PHE A O 1
ATOM 1482 N N . TYR A 1 183 ? -16.147 -11.670 32.364 1.00 93.31 183 TYR A N 1
ATOM 1483 C CA . TYR A 1 183 ? -16.624 -13.042 32.191 1.00 93.31 183 TYR A CA 1
ATOM 1484 C C . TYR A 1 183 ? -15.551 -13.931 31.554 1.00 93.31 183 TYR A C 1
ATOM 1486 O O . TYR A 1 183 ? -15.286 -15.030 32.043 1.00 93.31 183 TYR A O 1
ATOM 1494 N N . LEU A 1 184 ? -14.913 -13.445 30.488 1.00 91.62 184 LEU A N 1
ATOM 1495 C CA . LEU A 1 184 ? -13.873 -14.175 29.780 1.00 91.62 184 LEU A CA 1
ATOM 1496 C C . LEU A 1 184 ? -12.646 -14.417 30.664 1.00 91.62 184 LEU A C 1
ATOM 1498 O O . LEU A 1 184 ? -12.201 -15.557 30.738 1.00 91.62 184 LEU A O 1
ATOM 1502 N N . LEU A 1 185 ? -12.165 -13.402 31.391 1.00 91.56 185 LEU A N 1
ATOM 1503 C CA . LEU A 1 185 ? -11.051 -13.535 32.341 1.00 91.56 185 LEU A CA 1
ATOM 1504 C C . LEU A 1 185 ? -11.357 -14.520 33.479 1.00 91.56 185 LEU A C 1
ATOM 1506 O O . LEU A 1 185 ? -10.470 -15.237 33.935 1.00 91.56 185 LEU A O 1
ATOM 1510 N N . GLY A 1 186 ? -12.611 -14.572 33.940 1.00 91.38 186 GLY A N 1
ATOM 1511 C CA . GLY A 1 186 ? -13.030 -15.481 35.009 1.00 91.38 186 GLY A CA 1
ATOM 1512 C C . GLY A 1 186 ? -13.265 -16.927 34.558 1.00 91.38 186 GLY A C 1
ATOM 1513 O O . GLY A 1 186 ? -13.212 -17.842 35.379 1.00 91.38 186 GLY A O 1
ATOM 1514 N N . ARG A 1 187 ? -13.558 -17.158 33.273 1.00 88.81 187 ARG A N 1
ATOM 1515 C CA . ARG A 1 187 ? -13.902 -18.488 32.731 1.00 88.81 187 ARG A CA 1
ATOM 1516 C C . ARG A 1 187 ? -12.785 -19.127 31.924 1.00 88.81 187 ARG A C 1
ATOM 1518 O O . ARG A 1 187 ? -12.738 -20.350 31.817 1.00 88.81 187 ARG A O 1
ATOM 1525 N N . VAL A 1 188 ? -11.919 -18.314 31.336 1.00 85.56 188 VAL A N 1
ATOM 1526 C CA . VAL A 1 188 ? -10.869 -18.734 30.417 1.00 85.56 188 VAL A CA 1
ATOM 1527 C C . VAL A 1 188 ? -9.590 -18.004 30.811 1.00 85.56 188 VAL A C 1
ATOM 1529 O O . VAL A 1 188 ? -9.592 -16.795 31.006 1.00 85.56 188 VAL A O 1
ATOM 1532 N N . ALA A 1 189 ? -8.467 -18.718 30.895 1.00 81.69 189 ALA A N 1
ATOM 1533 C CA . ALA A 1 189 ? -7.159 -18.086 31.070 1.00 81.69 189 ALA A CA 1
ATOM 1534 C C . ALA A 1 189 ? -6.753 -17.372 29.767 1.00 81.69 189 ALA A C 1
ATOM 1536 O O . ALA A 1 189 ? -6.040 -17.943 28.941 1.00 81.69 189 ALA A O 1
ATOM 1537 N N . ILE A 1 190 ? -7.315 -16.190 29.505 1.00 89.81 190 ILE A N 1
ATOM 1538 C CA . ILE A 1 190 ? -6.970 -15.361 28.346 1.00 89.81 190 ILE A CA 1
ATOM 1539 C C . ILE A 1 190 ? -5.699 -14.578 28.654 1.00 89.81 190 ILE A C 1
ATOM 1541 O O . ILE A 1 190 ? -5.563 -13.984 29.718 1.00 89.81 190 ILE A O 1
ATOM 1545 N N . GLU A 1 191 ? -4.787 -14.574 27.692 1.00 90.38 191 GLU A N 1
ATOM 1546 C CA . GLU A 1 191 ? -3.524 -13.847 27.723 1.00 90.38 191 GLU A CA 1
ATOM 1547 C C . GLU A 1 191 ? -3.322 -13.120 26.381 1.00 90.38 191 GLU A C 1
ATOM 1549 O O . GLU A 1 191 ? -3.974 -13.477 25.389 1.00 90.38 191 GLU A O 1
ATOM 1554 N N . PRO A 1 192 ? -2.458 -12.090 26.316 1.00 91.19 192 PRO A N 1
ATOM 1555 C CA . PRO A 1 192 ?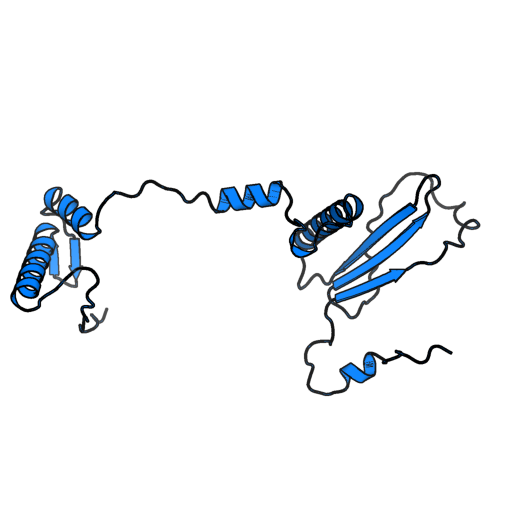 -2.130 -11.430 25.058 1.00 91.19 192 PRO A CA 1
ATOM 1556 C C . PRO A 1 192 ? -1.698 -12.433 23.978 1.00 91.19 192 PRO A C 1
ATOM 1558 O O . PRO A 1 192 ? -1.009 -13.407 24.266 1.00 91.19 192 PRO A O 1
ATOM 1561 N N . ASN A 1 193 ? -2.089 -12.183 22.726 1.00 93.12 193 ASN A N 1
ATOM 1562 C CA . ASN A 1 193 ? -1.858 -13.061 21.566 1.00 93.12 193 ASN A CA 1
ATOM 1563 C C . ASN A 1 193 ? -2.590 -14.416 21.589 1.00 93.12 193 ASN A C 1
ATOM 1565 O O . ASN A 1 193 ? -2.355 -15.253 20.716 1.00 93.12 193 ASN A O 1
ATOM 1569 N N . LYS A 1 194 ? -3.518 -14.637 22.527 1.00 91.44 194 LYS A N 1
ATOM 1570 C CA . LYS A 1 194 ? -4.379 -15.822 22.507 1.00 91.44 194 LYS A CA 1
ATOM 1571 C C . LYS A 1 194 ? -5.521 -15.672 21.501 1.00 91.44 194 LYS A C 1
ATOM 1573 O O . LYS A 1 194 ? -6.188 -14.642 21.443 1.00 91.44 194 LYS A O 1
ATOM 1578 N N . LEU A 1 195 ? -5.785 -16.736 20.744 1.00 92.75 195 LEU A N 1
ATOM 1579 C CA . LEU A 1 195 ? -6.910 -16.793 19.812 1.00 92.75 195 LEU A CA 1
ATOM 1580 C C . LEU A 1 195 ? -8.235 -17.011 20.554 1.00 92.75 195 LEU A C 1
ATOM 1582 O O . LEU A 1 195 ? -8.359 -17.922 21.374 1.00 92.75 195 LEU A O 1
ATOM 1586 N N . VAL A 1 196 ? -9.236 -16.202 20.208 1.00 90.62 196 VAL A N 1
ATOM 1587 C CA . VAL A 1 196 ? -10.622 -16.339 20.669 1.00 90.62 196 VAL A CA 1
ATOM 1588 C C . VAL A 1 196 ? -11.514 -16.445 19.437 1.00 90.62 196 VAL A C 1
ATOM 1590 O O . VAL A 1 196 ? -11.597 -15.509 18.646 1.00 90.62 196 VAL A O 1
ATOM 1593 N N . ALA A 1 197 ? -12.158 -17.597 19.250 1.00 92.19 197 ALA A N 1
ATOM 1594 C CA . ALA A 1 197 ? -13.089 -17.795 18.146 1.00 92.19 197 ALA A CA 1
ATOM 1595 C C . ALA A 1 197 ? -14.441 -17.143 18.470 1.00 92.19 197 ALA A C 1
ATOM 1597 O O . ALA A 1 197 ? -15.008 -17.379 19.537 1.00 92.19 197 ALA A O 1
ATOM 1598 N N . LEU A 1 198 ? -14.963 -16.351 17.534 1.00 91.62 198 LEU A N 1
ATOM 1599 C CA . LEU A 1 198 ? -16.300 -15.767 17.606 1.00 91.62 198 LEU A CA 1
ATOM 1600 C C . LEU A 1 198 ? -17.208 -16.509 16.628 1.00 91.62 198 LEU A C 1
ATOM 1602 O O . LEU A 1 198 ? -17.013 -16.432 15.418 1.00 91.62 198 LEU A O 1
ATOM 1606 N N . VAL A 1 199 ? -18.197 -17.222 17.162 1.00 93.00 199 VAL A N 1
ATOM 1607 C CA . VAL A 1 199 ? -19.286 -17.807 16.377 1.00 93.00 199 VAL A CA 1
ATOM 1608 C C . VAL A 1 199 ? -20.540 -17.038 16.745 1.00 93.00 199 VAL A C 1
ATOM 1610 O O . VAL A 1 199 ? -21.016 -17.113 17.876 1.00 93.00 199 VAL A O 1
ATOM 1613 N N . MET A 1 200 ? -21.018 -16.241 15.803 1.00 89.81 200 MET A N 1
ATOM 1614 C CA . MET A 1 200 ? -22.213 -15.424 15.944 1.00 89.81 200 MET A CA 1
ATOM 1615 C C . MET A 1 200 ? -23.031 -15.588 14.672 1.00 89.81 200 MET A C 1
ATOM 1617 O O . MET A 1 200 ? -22.459 -15.765 13.593 1.00 89.81 200 MET A O 1
ATOM 1621 N N . ASP A 1 201 ? -24.349 -15.514 14.794 1.00 89.38 201 ASP A N 1
ATOM 1622 C CA . ASP A 1 201 ? -25.205 -15.454 13.619 1.00 89.38 201 ASP A CA 1
ATOM 1623 C C . ASP A 1 201 ? -24.932 -14.153 12.863 1.00 89.38 201 ASP A C 1
ATOM 1625 O O . ASP A 1 201 ? -24.722 -13.093 13.468 1.00 89.38 201 ASP A O 1
ATOM 1629 N N . LEU A 1 202 ? -24.927 -14.224 11.529 1.00 76.19 202 LEU A N 1
ATOM 1630 C CA . LEU A 1 202 ? -24.956 -13.003 10.741 1.00 76.19 202 LEU A CA 1
ATOM 1631 C C . LEU A 1 202 ? -26.296 -12.327 10.999 1.00 76.19 202 LEU A C 1
ATOM 1633 O O . LEU A 1 202 ? -27.357 -12.896 10.753 1.00 76.19 202 LEU A O 1
ATOM 1637 N N . ILE A 1 203 ? -26.220 -11.089 11.460 1.00 68.62 203 ILE A N 1
ATOM 1638 C CA . ILE A 1 203 ? -27.347 -10.176 11.432 1.00 68.62 203 ILE A CA 1
ATOM 1639 C C . ILE A 1 203 ? -27.748 -10.022 9.956 1.00 68.62 203 ILE A C 1
ATOM 1641 O O . ILE A 1 203 ? -27.018 -9.408 9.178 1.00 68.62 203 ILE A O 1
ATOM 1645 N N . THR A 1 204 ? -28.858 -10.638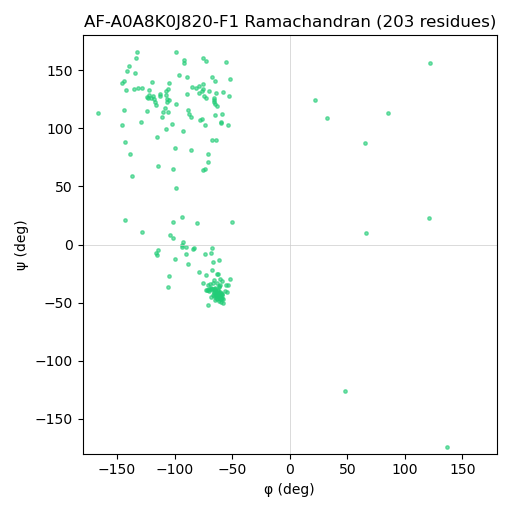 9.546 1.00 49.78 204 THR A N 1
ATOM 1646 C CA . THR A 1 204 ? -29.456 -10.419 8.223 1.00 49.78 204 THR A CA 1
ATOM 1647 C C . THR A 1 204 ? -29.930 -8.970 8.135 1.00 49.78 204 THR A C 1
ATOM 1649 O O . THR A 1 204 ? -30.846 -8.587 8.861 1.00 49.78 204 THR A O 1
ATOM 1652 N N . LEU A 1 205 ? -29.254 -8.185 7.290 1.00 50.56 205 LEU A N 1
ATOM 1653 C CA . LEU A 1 205 ? -29.599 -6.811 6.901 1.00 50.56 205 LEU A CA 1
ATOM 1654 C C . LEU A 1 205 ? -30.770 -6.777 5.914 1.00 50.56 205 LEU A C 1
ATOM 1656 O O . LEU A 1 205 ? -30.838 -7.693 5.061 1.00 50.56 205 LEU A O 1
#